Protein AF-A0A529Z4D8-F1 (afdb_monomer)

Solvent-accessible surface area (backbone atoms only — not comparable to full-atom values): 10597 Å² total; per-residue (Å²): 130,84,76,83,71,60,51,33,32,33,33,49,46,43,76,40,80,91,73,75,40,77,44,72,66,64,66,62,50,53,51,37,44,74,72,61,32,42,66,41,78,38,78,81,58,57,72,89,47,39,64,64,57,54,72,73,34,62,27,41,34,35,44,60,68,59,44,71,70,40,68,77,42,75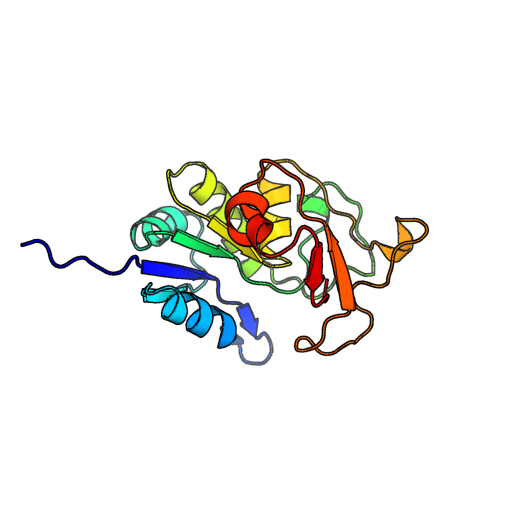,42,76,89,51,93,80,59,49,72,63,49,67,71,54,49,56,28,51,53,46,44,50,54,58,45,72,82,40,103,52,58,73,45,49,36,68,41,20,38,53,52,53,38,33,74,72,72,40,72,73,74,80,47,54,82,84,75,44,82,95,61,78,72,38,61,75,73,63,58,82,94,44,65,72,49,76,48,75,55,56,77,96,37,72,66,24,75,75,45,41,89,81,41,59,59,47,74,36,55,52,79,102

Structure (mmCIF, N/CA/C/O backbone):
data_AF-A0A529Z4D8-F1
#
_entry.id   AF-A0A529Z4D8-F1
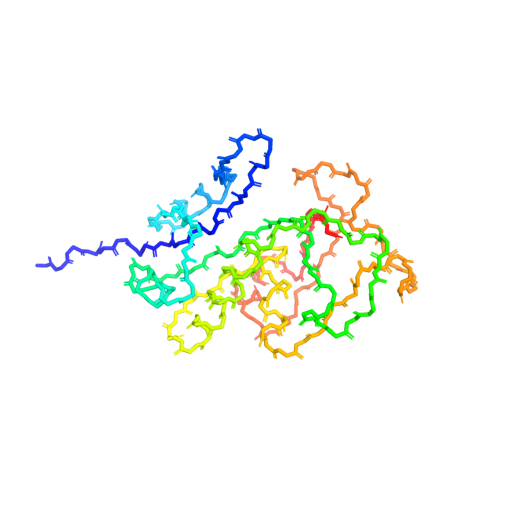#
loop_
_atom_site.group_PDB
_atom_site.id
_atom_site.type_symbol
_atom_site.label_atom_id
_atom_site.label_alt_id
_atom_site.label_comp_id
_atom_site.label_asym_id
_atom_site.label_entity_id
_atom_site.label_seq_id
_atom_site.pdbx_PDB_ins_code
_atom_site.Cartn_x
_atom_site.Cartn_y
_atom_site.Cartn_z
_atom_site.occupancy
_atom_site.B_iso_or_equiv
_atom_site.auth_seq_id
_atom_site.auth_comp_id
_atom_site.auth_asym_id
_atom_site.auth_atom_id
_atom_site.pdbx_PDB_model_num
ATOM 1 N N . MET A 1 1 ? -21.901 -9.672 29.470 1.00 41.66 1 MET A N 1
ATOM 2 C CA . MET A 1 1 ? -21.415 -8.498 28.716 1.00 41.66 1 MET A CA 1
ATOM 3 C C . MET A 1 1 ? -20.373 -8.992 27.731 1.00 41.66 1 MET A C 1
ATOM 5 O O . MET A 1 1 ? -19.408 -9.601 28.176 1.00 41.66 1 MET A O 1
ATOM 9 N N . ALA A 1 2 ? -20.589 -8.837 26.424 1.00 48.19 2 ALA A N 1
ATOM 10 C CA . ALA A 1 2 ? -19.565 -9.187 25.445 1.00 48.19 2 ALA A CA 1
ATOM 11 C C . ALA A 1 2 ? -18.371 -8.251 25.667 1.00 48.19 2 ALA A C 1
ATOM 13 O O . ALA A 1 2 ? -18.514 -7.031 25.584 1.00 48.19 2 ALA A O 1
ATOM 14 N N . LYS A 1 3 ? -17.219 -8.818 26.032 1.00 53.34 3 LYS A N 1
ATOM 15 C CA . LYS A 1 3 ? -15.945 -8.098 26.079 1.00 53.34 3 LYS A CA 1
ATOM 16 C C . LYS A 1 3 ? -15.799 -7.422 24.714 1.00 53.34 3 LYS A C 1
ATOM 18 O O . LYS A 1 3 ? -15.814 -8.135 23.715 1.00 53.34 3 LYS A O 1
ATOM 23 N N . HIS A 1 4 ? -15.752 -6.088 24.656 1.00 59.50 4 HIS A N 1
ATOM 24 C CA . HIS A 1 4 ? -15.461 -5.378 23.409 1.00 59.50 4 HIS A CA 1
ATOM 25 C C . HIS A 1 4 ? -14.108 -5.899 22.920 1.00 59.50 4 HIS A C 1
ATOM 27 O O . HIS A 1 4 ? -13.067 -5.572 23.496 1.00 59.50 4 HIS A O 1
ATOM 33 N N . MET A 1 5 ? -14.126 -6.817 21.954 1.00 81.44 5 MET A N 1
ATOM 34 C CA . MET A 1 5 ? -12.896 -7.338 21.385 1.00 81.44 5 MET A CA 1
ATOM 35 C C . MET A 1 5 ? -12.304 -6.225 20.540 1.00 81.44 5 MET A C 1
ATOM 37 O O . MET A 1 5 ? -12.985 -5.661 19.685 1.00 81.44 5 MET A O 1
ATOM 41 N N . ARG A 1 6 ? -11.043 -5.883 20.817 1.00 92.38 6 ARG A N 1
ATOM 42 C CA . ARG A 1 6 ? -10.282 -4.977 19.957 1.00 92.38 6 ARG A CA 1
ATOM 43 C C . ARG A 1 6 ? -10.299 -5.558 18.537 1.00 92.38 6 ARG A C 1
ATOM 45 O O . ARG A 1 6 ? -10.058 -6.761 18.416 1.00 92.38 6 ARG A O 1
ATOM 52 N N . PRO A 1 7 ? -10.574 -4.754 17.496 1.00 96.56 7 PRO A N 1
ATOM 53 C CA . PRO A 1 7 ? -10.537 -5.248 16.127 1.00 96.56 7 PRO A CA 1
ATOM 54 C C . PRO A 1 7 ? -9.134 -5.768 15.822 1.00 96.56 7 PRO A C 1
ATOM 56 O O . PRO A 1 7 ? -8.139 -5.142 16.200 1.00 96.56 7 PRO A O 1
ATOM 59 N N . VAL A 1 8 ? -9.065 -6.924 15.171 1.00 98.12 8 VAL A N 1
ATOM 60 C CA . VAL A 1 8 ? -7.801 -7.538 14.761 1.00 98.12 8 VAL A CA 1
ATOM 61 C C . VAL A 1 8 ? -7.449 -7.000 13.383 1.00 98.12 8 VAL A C 1
ATOM 63 O O . VAL A 1 8 ? -8.257 -7.111 12.469 1.00 98.12 8 VAL A O 1
ATOM 66 N N . ILE A 1 9 ? -6.273 -6.404 13.219 1.00 98.62 9 ILE A N 1
ATOM 67 C CA . ILE A 1 9 ? -5.844 -5.812 11.951 1.00 98.62 9 ILE A CA 1
ATOM 68 C C . ILE A 1 9 ? -4.664 -6.604 11.410 1.00 98.62 9 ILE A C 1
ATOM 70 O O . ILE A 1 9 ? -3.612 -6.678 12.048 1.00 98.62 9 ILE A O 1
ATOM 74 N N . GLY A 1 10 ? -4.852 -7.185 10.229 1.00 98.50 10 GLY A N 1
ATOM 75 C CA . GLY A 1 10 ? -3.796 -7.862 9.492 1.00 98.50 10 GLY A CA 1
ATOM 76 C C . GLY A 1 10 ? -2.850 -6.852 8.856 1.00 98.50 10 G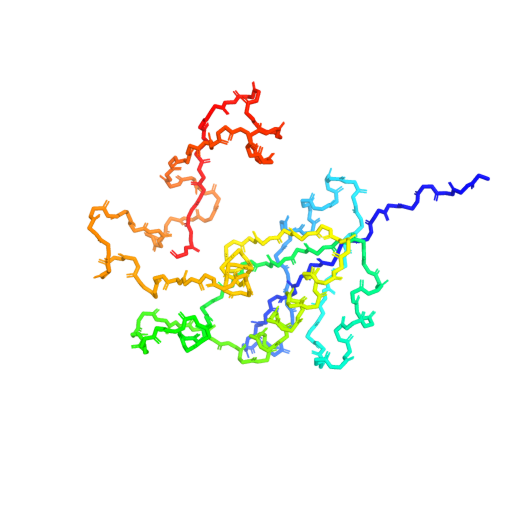LY A C 1
ATOM 77 O O . GLY A 1 10 ? -3.298 -5.938 8.170 1.00 98.50 10 GLY A O 1
A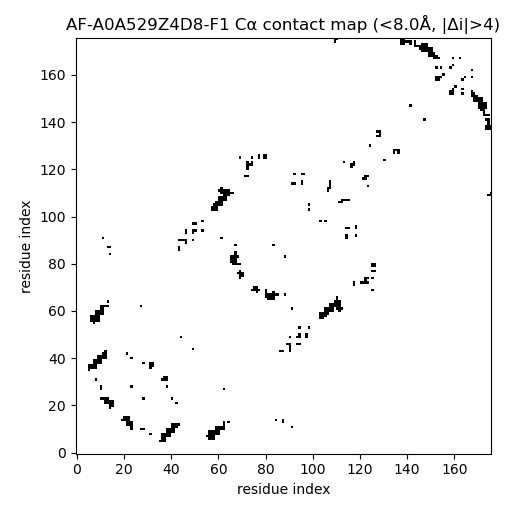TOM 78 N N . ILE A 1 11 ? -1.549 -7.012 9.068 1.00 98.75 11 ILE A N 1
ATOM 79 C CA . ILE A 1 11 ? -0.496 -6.199 8.458 1.00 98.75 11 ILE A CA 1
ATOM 80 C C . ILE A 1 11 ? 0.320 -7.114 7.554 1.00 98.75 11 ILE A C 1
ATOM 82 O O . ILE A 1 11 ? 0.972 -8.038 8.042 1.00 98.75 11 ILE A O 1
ATOM 86 N N . VAL A 1 12 ? 0.297 -6.867 6.246 1.00 98.25 12 VAL A N 1
ATOM 87 C CA . VAL A 1 12 ? 1.068 -7.682 5.300 1.00 98.25 12 VAL A CA 1
ATOM 88 C C . VAL A 1 12 ? 2.563 -7.483 5.523 1.00 98.25 12 VAL A C 1
ATOM 90 O O . VAL A 1 12 ? 3.064 -6.354 5.509 1.00 98.25 12 VAL A O 1
ATOM 93 N N . SER A 1 13 ? 3.272 -8.590 5.743 1.00 97.75 13 SER A N 1
ATOM 94 C CA . SER A 1 13 ? 4.722 -8.587 5.910 1.00 97.75 13 SER A CA 1
ATOM 95 C C . SER A 1 13 ? 5.457 -8.236 4.612 1.00 97.75 13 SER A C 1
ATOM 97 O O . SER A 1 13 ? 5.015 -8.522 3.501 1.00 97.75 13 SER A O 1
ATOM 99 N N . ASN A 1 14 ? 6.617 -7.606 4.757 1.00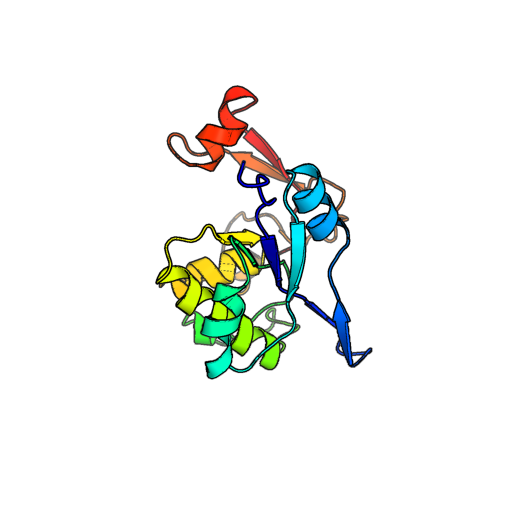 96.38 14 ASN A N 1
ATOM 100 C CA . ASN A 1 14 ? 7.628 -7.567 3.708 1.00 96.38 14 ASN A CA 1
ATOM 101 C C . ASN A 1 14 ? 8.497 -8.834 3.788 1.00 96.38 14 ASN A C 1
ATOM 103 O O . ASN A 1 14 ? 8.483 -9.537 4.801 1.00 96.38 14 ASN A O 1
ATOM 107 N N . PHE A 1 15 ? 9.290 -9.079 2.748 1.00 95.50 15 PHE A N 1
ATOM 108 C CA . PHE A 1 15 ? 10.217 -10.202 2.676 1.00 95.50 15 PHE A CA 1
ATOM 109 C C . PHE A 1 15 ? 11.649 -9.701 2.491 1.00 95.50 15 PHE A C 1
ATOM 111 O O . PHE A 1 15 ? 11.921 -8.868 1.626 1.00 95.50 15 PHE A O 1
ATOM 118 N N . ASP A 1 16 ? 12.549 -10.170 3.347 1.00 94.44 16 ASP A N 1
ATOM 119 C CA . ASP A 1 16 ? 13.982 -9.913 3.283 1.00 94.44 16 ASP A CA 1
ATOM 120 C C . ASP A 1 16 ? 14.644 -11.101 2.578 1.00 94.44 16 ASP A C 1
ATOM 122 O O . ASP A 1 16 ? 14.753 -12.186 3.147 1.00 94.44 16 ASP A O 1
ATOM 126 N N . VAL A 1 17 ? 15.059 -10.888 1.327 1.00 91.69 17 VAL A N 1
ATOM 127 C CA . VAL A 1 17 ? 15.653 -11.928 0.470 1.00 91.69 17 VAL A CA 1
ATOM 128 C C . VAL A 1 17 ? 16.996 -12.415 1.019 1.00 91.69 17 VAL A C 1
ATOM 130 O O . VAL A 1 17 ? 17.319 -13.590 0.887 1.00 91.69 17 VAL A O 1
ATOM 133 N N . GLU A 1 18 ? 17.777 -11.541 1.659 1.00 94.00 18 GLU A N 1
ATOM 134 C CA . GLU A 1 18 ? 19.084 -11.921 2.208 1.00 94.00 18 GLU A CA 1
ATOM 135 C C . GLU A 1 18 ? 18.939 -12.794 3.453 1.00 94.00 18 GLU A C 1
ATOM 137 O O . GLU A 1 18 ? 19.765 -13.672 3.704 1.00 94.00 18 GLU A O 1
ATOM 142 N N . LYS A 1 19 ? 17.892 -12.542 4.245 1.00 95.31 19 LYS A N 1
ATOM 143 C CA . LYS A 1 19 ? 17.613 -13.289 5.475 1.00 95.31 19 LYS A CA 1
ATOM 144 C C . LYS A 1 19 ? 16.654 -14.460 5.290 1.00 95.31 19 LYS A C 1
ATOM 146 O O . LYS A 1 19 ? 16.441 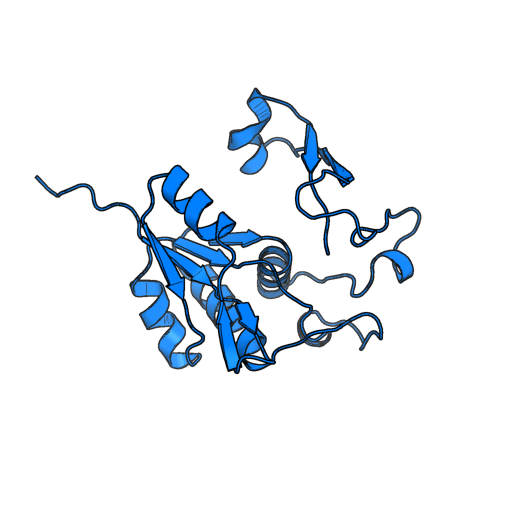-15.172 6.268 1.00 95.31 19 LYS A O 1
ATOM 151 N N . ASP A 1 20 ? 16.080 -14.628 4.099 1.00 94.94 20 ASP A N 1
ATOM 152 C CA . ASP A 1 20 ? 15.019 -15.601 3.820 1.00 94.94 20 ASP A CA 1
ATOM 153 C C . ASP A 1 20 ? 13.899 -15.525 4.875 1.00 94.94 20 ASP A C 1
ATOM 155 O O . ASP A 1 20 ? 13.592 -16.481 5.590 1.00 94.94 20 ASP A O 1
ATOM 159 N N . GLY A 1 21 ? 13.360 -14.317 5.080 1.00 96.25 21 GLY A N 1
ATOM 160 C CA . GLY A 1 21 ? 12.505 -14.064 6.234 1.00 96.25 21 GLY A CA 1
ATOM 161 C C . GLY A 1 21 ? 11.521 -12.916 6.084 1.00 96.25 21 GLY A C 1
ATOM 162 O O . GLY A 1 21 ? 11.792 -11.884 5.471 1.00 96.25 21 GLY A O 1
ATOM 163 N N . TYR A 1 22 ? 10.369 -13.082 6.730 1.00 97.31 22 TYR A N 1
ATOM 164 C CA . TYR A 1 22 ? 9.363 -12.036 6.846 1.00 97.31 22 TYR A CA 1
ATOM 165 C C . TYR A 1 22 ? 9.795 -10.952 7.829 1.00 97.31 22 TYR A C 1
ATOM 167 O O . TYR A 1 22 ? 10.295 -11.237 8.921 1.00 97.31 22 TYR A O 1
ATOM 175 N N . PHE A 1 23 ? 9.506 -9.700 7.491 1.00 97.06 23 PHE A N 1
ATOM 176 C CA . PHE A 1 23 ? 9.654 -8.584 8.414 1.00 97.06 23 PHE A CA 1
ATOM 177 C C . PHE A 1 23 ? 8.494 -7.597 8.305 1.00 97.06 23 PHE A C 1
ATOM 179 O O . PHE A 1 23 ? 7.797 -7.499 7.298 1.00 97.06 23 PHE A O 1
ATOM 186 N N . CYS A 1 24 ? 8.294 -6.820 9.363 1.00 97.50 24 CYS A N 1
ATOM 187 C CA . CYS A 1 24 ? 7.369 -5.698 9.377 1.00 97.50 24 CYS A CA 1
ATOM 188 C C . CYS A 1 24 ? 8.046 -4.527 10.075 1.00 97.50 24 CYS A C 1
ATOM 190 O O . CYS A 1 24 ? 8.637 -4.688 11.144 1.00 97.50 24 CYS A O 1
ATOM 192 N N . LEU A 1 25 ? 7.948 -3.334 9.489 1.00 96.06 25 LEU A N 1
ATOM 193 C CA . LEU A 1 25 ? 8.468 -2.136 10.135 1.00 96.06 25 LEU A CA 1
ATOM 194 C C . LEU A 1 25 ? 7.615 -1.804 11.364 1.00 96.06 25 LEU A C 1
ATOM 196 O O . LEU A 1 25 ? 6.383 -1.819 11.310 1.00 96.06 25 LEU A O 1
ATOM 200 N N . VAL A 1 26 ? 8.284 -1.474 12.470 1.00 96.69 26 VAL A N 1
ATOM 201 C CA . VAL A 1 26 ? 7.653 -1.250 13.783 1.00 96.69 26 VAL A CA 1
ATOM 202 C C . VAL A 1 26 ? 6.572 -0.167 13.729 1.00 96.69 26 VAL A C 1
ATOM 204 O O . VAL A 1 26 ? 5.569 -0.267 14.427 1.00 96.69 26 VAL A O 1
ATOM 207 N N . HIS A 1 27 ? 6.720 0.841 12.864 1.00 95.62 27 HIS A N 1
ATOM 208 C CA . HIS A 1 27 ? 5.750 1.930 12.765 1.00 95.62 27 HIS A CA 1
ATOM 209 C C . HIS A 1 27 ? 4.355 1.475 12.313 1.00 95.62 27 HIS A C 1
ATOM 211 O O . HIS A 1 27 ? 3.381 2.064 12.773 1.00 95.62 27 HIS A O 1
ATOM 217 N N . TYR A 1 28 ? 4.232 0.425 11.486 1.00 97.94 28 TYR A N 1
ATOM 218 C CA . TYR A 1 28 ? 2.919 -0.122 11.121 1.00 97.94 28 TYR A CA 1
ATOM 219 C C . TYR A 1 28 ? 2.224 -0.701 12.354 1.00 97.94 28 TYR A C 1
ATOM 221 O O . TYR A 1 28 ? 1.086 -0.348 12.652 1.00 97.94 28 TYR A O 1
ATOM 229 N N . VAL A 1 29 ? 2.946 -1.526 13.118 1.00 98.25 29 VAL A N 1
ATOM 230 C CA . VAL A 1 29 ? 2.447 -2.147 14.353 1.00 98.25 29 VAL A CA 1
ATOM 231 C C . VAL A 1 29 ? 2.055 -1.070 15.365 1.00 98.25 29 VAL A C 1
ATOM 233 O O . VAL A 1 29 ? 0.912 -1.028 15.816 1.00 98.25 29 VAL A O 1
ATOM 236 N N . SER A 1 30 ? 2.962 -0.133 15.652 1.00 98.00 30 SER A N 1
ATOM 237 C CA . SER A 1 30 ? 2.715 0.936 16.620 1.00 98.00 30 SER A CA 1
ATOM 238 C C . SER A 1 30 ? 1.569 1.867 16.215 1.00 98.00 30 SER A C 1
ATOM 240 O O . SER A 1 30 ? 0.875 2.379 17.090 1.00 98.00 30 SER A O 1
ATOM 242 N N . ALA A 1 31 ? 1.355 2.120 14.919 1.00 97.56 31 ALA A N 1
ATOM 243 C CA . ALA A 1 31 ? 0.229 2.930 14.453 1.00 97.56 31 ALA A CA 1
ATOM 244 C C . ALA A 1 31 ? -1.117 2.243 14.737 1.00 97.56 31 ALA A C 1
ATOM 246 O O . ALA A 1 31 ? -2.033 2.883 15.254 1.00 97.56 31 ALA A O 1
ATOM 247 N N . ILE A 1 32 ? -1.212 0.936 14.479 1.00 98.12 32 ILE A N 1
ATOM 248 C CA . ILE A 1 32 ? -2.410 0.136 14.769 1.00 98.12 32 ILE A CA 1
ATOM 249 C C . ILE A 1 32 ? -2.684 0.058 16.275 1.00 98.12 32 ILE A C 1
ATOM 251 O O . ILE A 1 32 ? -3.825 0.241 16.706 1.00 98.12 32 ILE A O 1
ATOM 255 N N . GLU A 1 33 ? -1.649 -0.139 17.094 1.00 97.75 33 GLU A N 1
ATOM 256 C CA . GLU A 1 33 ? -1.795 -0.149 18.554 1.00 97.75 33 GLU A CA 1
ATOM 257 C C . GLU A 1 33 ? -2.279 1.196 19.097 1.00 97.75 33 GLU A C 1
ATOM 259 O O . GLU A 1 33 ? -3.196 1.233 19.919 1.00 97.75 33 GLU A O 1
ATOM 264 N N . LYS A 1 34 ? -1.708 2.305 18.609 1.00 97.75 34 LYS A N 1
ATOM 265 C CA . LYS A 1 34 ? -2.133 3.667 18.973 1.00 97.75 34 LYS A CA 1
ATOM 266 C C . LYS A 1 34 ? -3.578 3.953 18.567 1.00 97.75 34 LYS A C 1
ATOM 268 O O . LYS A 1 34 ? -4.255 4.703 19.263 1.00 97.75 34 LYS A O 1
ATOM 273 N N . ALA A 1 35 ? -4.061 3.334 17.490 1.00 96.12 35 ALA A N 1
ATOM 274 C CA . ALA A 1 35 ? -5.462 3.390 17.077 1.00 96.12 35 ALA A CA 1
ATOM 275 C C . ALA A 1 35 ? -6.395 2.498 17.929 1.00 96.12 35 ALA A C 1
ATOM 277 O O . ALA A 1 35 ? -7.603 2.479 17.703 1.00 96.12 35 ALA A O 1
ATOM 278 N N . GLY A 1 36 ? -5.867 1.755 18.911 1.00 96.50 36 GLY A N 1
ATOM 279 C CA . GLY A 1 36 ? -6.640 0.902 19.821 1.00 96.50 36 GLY A CA 1
ATOM 280 C C . GLY A 1 36 ? -6.924 -0.512 19.296 1.00 96.50 36 GLY A C 1
ATOM 281 O O . GLY A 1 36 ? -7.592 -1.300 19.969 1.00 96.50 36 GLY A O 1
ATOM 282 N N . ALA A 1 37 ? -6.389 -0.879 18.132 1.00 97.44 37 ALA A N 1
ATOM 283 C CA . ALA A 1 37 ? -6.612 -2.168 17.480 1.00 97.44 37 ALA A CA 1
ATOM 284 C C . ALA A 1 37 ? -5.486 -3.177 17.775 1.00 97.44 37 ALA A C 1
ATOM 286 O O . ALA A 1 37 ? -4.417 -2.789 18.246 1.00 97.44 37 ALA A O 1
ATOM 287 N N . LEU A 1 38 ? -5.729 -4.476 17.574 1.00 97.88 38 LEU A N 1
ATOM 288 C CA . LEU A 1 38 ? -4.740 -5.540 17.786 1.00 97.88 38 LEU A CA 1
ATOM 289 C C . LEU A 1 38 ? -4.041 -5.881 16.456 1.00 97.88 38 LEU A C 1
ATOM 291 O O . LEU A 1 38 ? -4.710 -6.404 15.567 1.00 97.88 38 LEU A O 1
ATOM 295 N N . PRO A 1 39 ? -2.733 -5.615 16.292 1.00 98.25 39 PRO A N 1
ATOM 296 C CA . PRO A 1 39 ? -2.019 -5.959 15.064 1.00 98.25 39 PRO A CA 1
ATOM 297 C C . PRO A 1 39 ? -1.654 -7.449 15.006 1.00 98.25 39 PRO A C 1
ATOM 299 O O . PRO A 1 39 ? -1.200 -8.021 15.997 1.00 98.25 39 PRO A O 1
ATOM 302 N N . ILE A 1 40 ? -1.777 -8.054 13.824 1.00 98.06 40 ILE A N 1
ATOM 303 C CA . ILE A 1 40 ? -1.194 -9.362 13.487 1.00 98.06 40 ILE A CA 1
ATOM 304 C C . ILE A 1 40 ? -0.410 -9.214 12.185 1.00 98.06 40 ILE A C 1
ATOM 306 O O . ILE A 1 40 ? -0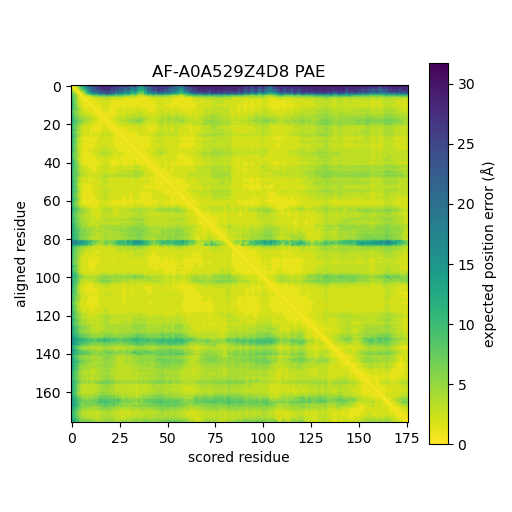.937 -8.708 11.199 1.00 98.06 40 ILE A O 1
ATOM 310 N N . ILE A 1 41 ? 0.846 -9.659 12.173 1.00 98.50 41 ILE A N 1
ATOM 311 C CA . ILE A 1 41 ? 1.668 -9.684 10.959 1.00 98.50 41 ILE A CA 1
ATOM 312 C C . ILE A 1 41 ? 1.303 -10.934 10.156 1.00 98.50 41 ILE A C 1
ATOM 314 O O . ILE A 1 41 ? 1.348 -12.043 10.687 1.00 98.50 41 ILE A O 1
ATOM 318 N N . LEU A 1 42 ? 0.938 -10.746 8.891 1.00 98.25 42 LEU A N 1
ATOM 319 C CA . LEU A 1 42 ? 0.496 -11.816 8.005 1.00 98.25 42 LEU A CA 1
ATOM 320 C C . LEU A 1 42 ? 1.669 -12.327 7.150 1.00 98.25 42 LEU A C 1
ATOM 322 O O . LEU A 1 42 ? 2.297 -11.514 6.457 1.00 98.25 42 LEU A O 1
ATOM 326 N N . PRO A 1 43 ? 1.977 -13.637 7.184 1.00 96.62 43 PRO A N 1
ATOM 327 C CA . PRO A 1 43 ? 2.901 -14.260 6.240 1.00 96.62 43 PRO A CA 1
ATOM 328 C C . PRO A 1 43 ? 2.222 -14.457 4.880 1.00 96.62 43 PRO A C 1
ATOM 330 O O . PRO A 1 43 ? 1.001 -14.327 4.763 1.00 96.62 43 PRO A O 1
ATOM 333 N N . TYR A 1 44 ? 3.005 -14.820 3.866 1.00 96.62 44 TYR A N 1
ATOM 334 C CA . TYR A 1 44 ? 2.454 -15.181 2.562 1.00 96.62 44 TYR A CA 1
ATOM 335 C C . TYR A 1 44 ? 1.848 -16.580 2.646 1.00 96.62 44 TYR A C 1
ATOM 337 O O . TYR A 1 44 ? 2.473 -17.516 3.151 1.00 96.62 44 TYR A O 1
ATOM 345 N N . VAL A 1 45 ? 0.611 -16.707 2.180 1.00 96.75 45 VAL A N 1
ATOM 346 C CA . VAL A 1 45 ? -0.098 -17.985 2.062 1.00 96.75 45 VAL A CA 1
ATOM 347 C C . VAL A 1 45 ? -0.474 -18.217 0.606 1.00 96.75 45 VAL A C 1
ATOM 349 O O . VAL A 1 45 ? -0.407 -17.302 -0.215 1.00 96.75 45 VAL A O 1
ATOM 352 N N . LYS A 1 46 ? -0.866 -19.447 0.277 1.00 95.94 46 LYS A N 1
ATOM 353 C CA . LYS A 1 46 ? -1.355 -19.768 -1.065 1.00 95.94 46 LYS A CA 1
ATOM 354 C C . LYS A 1 46 ? -2.673 -19.047 -1.333 1.00 95.94 46 LYS A C 1
ATOM 356 O O . LYS A 1 46 ? -3.425 -18.774 -0.401 1.00 95.94 46 LYS A O 1
ATOM 361 N N . GLU A 1 47 ? -2.974 -18.803 -2.605 1.00 95.62 47 GLU A N 1
ATOM 362 C CA . GLU A 1 47 ? -4.218 -18.145 -3.026 1.00 95.62 47 GLU A CA 1
ATOM 363 C C . GLU A 1 47 ? -5.470 -18.831 -2.449 1.00 95.62 47 GLU A C 1
ATOM 365 O O . GLU A 1 47 ? -6.349 -18.150 -1.926 1.00 95.62 47 GLU A O 1
ATOM 370 N N . ASP A 1 48 ? -5.498 -20.167 -2.405 1.00 96.56 48 ASP A N 1
ATOM 371 C CA . ASP A 1 48 ? -6.608 -20.941 -1.821 1.00 96.56 48 ASP A CA 1
ATOM 372 C C . ASP A 1 48 ? -6.827 -20.671 -0.316 1.00 96.56 48 ASP A C 1
ATOM 374 O O . ASP A 1 48 ? -7.947 -20.784 0.187 1.00 96.56 48 ASP A O 1
ATOM 378 N N . ASP A 1 49 ? -5.776 -20.277 0.412 1.00 97.75 49 ASP A N 1
ATOM 379 C CA . ASP A 1 49 ? -5.813 -20.014 1.855 1.00 97.75 49 ASP A CA 1
ATOM 380 C C . ASP A 1 49 ? -6.126 -18.543 2.185 1.00 97.75 49 ASP A C 1
ATOM 382 O O . ASP A 1 49 ? -6.430 -18.212 3.335 1.00 97.75 49 ASP A O 1
ATOM 386 N N . VAL A 1 50 ? -6.085 -17.642 1.194 1.00 97.88 50 VAL A N 1
ATOM 387 C CA . VAL A 1 50 ? -6.313 -16.196 1.375 1.00 97.88 50 VAL A CA 1
ATOM 388 C C . VAL A 1 50 ? -7.665 -15.921 2.022 1.00 97.88 50 VAL A C 1
ATOM 390 O O . VAL A 1 50 ? -7.767 -15.094 2.931 1.00 97.88 50 VAL A O 1
ATOM 393 N N . SER A 1 51 ? -8.705 -16.635 1.587 1.00 96.69 51 SER A N 1
ATOM 394 C CA . SER A 1 51 ? -10.047 -16.446 2.129 1.00 96.69 51 SER A CA 1
ATOM 395 C C . SER A 1 51 ? -10.096 -16.782 3.623 1.00 96.69 51 SER A C 1
ATOM 397 O O . SER A 1 51 ? -10.620 -16.002 4.418 1.00 96.69 51 SER A O 1
ATOM 399 N N . ALA A 1 52 ? -9.497 -17.908 4.017 1.00 97.19 52 ALA A N 1
ATOM 400 C CA . ALA A 1 52 ? -9.431 -18.319 5.414 1.00 97.19 52 ALA A CA 1
ATOM 401 C C . ALA A 1 52 ? -8.574 -17.355 6.250 1.00 97.19 52 ALA A C 1
ATOM 403 O O . ALA A 1 52 ? -8.915 -17.064 7.393 1.00 97.19 52 ALA A O 1
ATOM 404 N N . LEU A 1 53 ? -7.490 -16.817 5.680 1.00 97.62 53 LEU A N 1
ATOM 405 C CA . LEU A 1 53 ? -6.649 -15.822 6.344 1.00 97.62 53 LEU A CA 1
ATOM 406 C C . LEU A 1 53 ? -7.419 -14.525 6.634 1.00 97.62 53 LEU A C 1
ATOM 408 O O . LEU A 1 53 ? -7.332 -13.987 7.738 1.00 97.62 53 LEU A O 1
ATOM 412 N N . LEU A 1 54 ? -8.186 -14.030 5.661 1.00 97.50 54 LEU A N 1
ATOM 413 C CA . LEU A 1 54 ? -8.982 -12.812 5.811 1.00 97.50 54 LEU A CA 1
ATOM 414 C C . LEU A 1 54 ? -10.141 -12.980 6.809 1.00 97.50 54 LEU A C 1
ATOM 416 O O . LEU A 1 54 ? -10.551 -11.996 7.418 1.00 97.50 54 LEU A O 1
ATOM 420 N N . ASP A 1 55 ? -10.632 -14.202 7.040 1.00 96.94 55 ASP A N 1
ATOM 421 C CA . ASP A 1 55 ? -11.653 -14.485 8.064 1.00 96.94 55 ASP A CA 1
ATOM 422 C C . ASP A 1 55 ? -11.124 -14.303 9.501 1.00 96.94 55 ASP A C 1
ATOM 424 O O . ASP A 1 55 ? -11.904 -14.160 10.445 1.00 96.94 55 ASP A O 1
ATOM 428 N N . LEU A 1 56 ? -9.798 -14.275 9.685 1.00 96.38 56 LEU A N 1
ATOM 429 C CA . LEU A 1 56 ? -9.154 -14.081 10.989 1.00 96.38 56 LEU A CA 1
ATOM 430 C C . LEU A 1 56 ? -9.017 -12.605 11.386 1.00 96.38 56 LEU A C 1
ATOM 432 O O . LEU A 1 56 ? -8.708 -12.311 12.545 1.00 96.38 56 LEU A O 1
ATOM 436 N N . VAL A 1 57 ? -9.204 -11.673 10.447 1.00 97.69 57 VAL A N 1
ATOM 437 C CA . VAL A 1 57 ? -8.944 -10.245 10.659 1.00 97.69 57 VAL A CA 1
ATOM 438 C C . VAL A 1 57 ? -10.190 -9.403 10.405 1.00 97.69 57 VAL A C 1
ATOM 440 O O . VAL A 1 57 ? -11.025 -9.688 9.559 1.00 97.69 57 VAL A O 1
ATOM 443 N N . SER A 1 58 ? -10.318 -8.319 11.161 1.00 97.69 58 SER A N 1
ATOM 444 C CA . SER A 1 58 ? -11.396 -7.333 11.034 1.00 97.69 58 SER A CA 1
ATOM 445 C C . SER A 1 58 ? -11.078 -6.223 10.027 1.00 97.69 58 SER A C 1
ATOM 447 O O . SER A 1 58 ? -11.943 -5.406 9.729 1.00 97.69 58 SER A O 1
ATOM 449 N N . GLY A 1 59 ? -9.837 -6.151 9.545 1.00 97.88 59 GLY A N 1
ATOM 450 C CA . GLY A 1 59 ? -9.359 -5.153 8.595 1.00 97.88 59 GLY A CA 1
ATOM 451 C C . GLY A 1 59 ? -7.932 -5.457 8.153 1.00 97.88 59 GLY A C 1
ATOM 452 O O . GLY A 1 59 ? -7.234 -6.250 8.791 1.00 97.88 59 GLY A O 1
ATOM 453 N N . LEU A 1 60 ? -7.506 -4.828 7.061 1.00 98.38 60 LEU A N 1
ATOM 454 C CA . LEU A 1 60 ? -6.237 -5.132 6.404 1.00 98.38 60 LE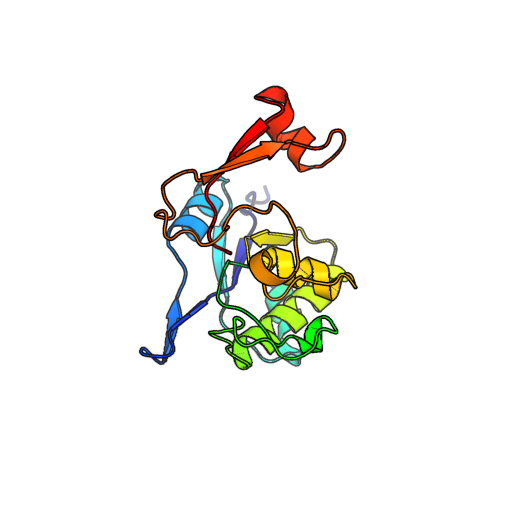U A CA 1
ATOM 455 C C . LEU A 1 60 ? -5.407 -3.871 6.142 1.00 98.38 60 LEU A C 1
ATOM 457 O O . LEU A 1 60 ? -5.930 -2.848 5.701 1.00 98.38 60 LEU A O 1
ATOM 461 N N . VAL A 1 61 ? -4.097 -3.973 6.362 1.00 98.69 61 VAL A N 1
ATOM 462 C CA . VAL A 1 61 ? -3.095 -2.994 5.938 1.00 98.69 61 VAL A CA 1
ATOM 463 C C . VAL A 1 61 ? -2.142 -3.648 4.943 1.00 98.69 61 VAL A C 1
ATOM 465 O O . VAL A 1 61 ? -1.378 -4.547 5.303 1.00 98.69 61 VAL A O 1
ATOM 468 N N . LEU A 1 62 ? -2.160 -3.153 3.705 1.00 98.50 62 LEU A N 1
ATOM 469 C CA . LEU A 1 62 ? -1.152 -3.458 2.692 1.00 98.50 62 LEU A CA 1
ATOM 470 C C . LEU A 1 62 ? 0.006 -2.469 2.857 1.00 98.50 62 LEU A C 1
ATOM 472 O O . LEU A 1 62 ? -0.182 -1.252 2.762 1.00 98.50 62 LEU A O 1
ATOM 476 N N . THR A 1 63 ? 1.194 -2.988 3.156 1.00 98.06 63 THR A N 1
ATOM 477 C CA . THR A 1 63 ? 2.365 -2.170 3.489 1.00 98.06 63 THR A CA 1
ATOM 478 C C . THR A 1 63 ? 3.097 -1.675 2.239 1.00 98.06 63 THR A C 1
ATOM 480 O O . THR A 1 63 ? 2.882 -2.153 1.126 1.00 98.06 63 THR A O 1
ATOM 483 N N . GLY A 1 64 ? 3.991 -0.701 2.423 1.00 96.19 64 GLY A N 1
ATOM 484 C CA . GLY A 1 64 ? 4.953 -0.306 1.393 1.00 96.19 64 GLY A CA 1
ATOM 485 C C . GLY A 1 64 ? 5.919 -1.444 1.033 1.00 96.19 64 GLY A C 1
ATOM 486 O O . GLY A 1 64 ? 6.019 -2.448 1.745 1.00 96.19 64 GLY A O 1
ATOM 487 N N . GLY A 1 65 ? 6.645 -1.290 -0.072 1.00 93.75 65 GLY A N 1
ATOM 488 C CA . GLY A 1 65 ? 7.571 -2.302 -0.578 1.00 93.75 65 GLY A CA 1
ATOM 489 C C . GLY A 1 65 ? 8.245 -1.876 -1.879 1.00 93.75 65 GLY A C 1
ATOM 490 O O . GLY A 1 65 ? 8.132 -0.717 -2.267 1.00 93.75 65 GLY A O 1
ATOM 491 N N . GLY A 1 66 ? 8.950 -2.815 -2.518 1.00 92.94 66 GLY A N 1
ATOM 492 C CA . GLY A 1 66 ? 9.513 -2.634 -3.862 1.00 92.94 66 GLY A CA 1
ATOM 493 C C . GLY A 1 66 ? 8.441 -2.586 -4.951 1.00 92.94 66 GLY A C 1
ATOM 494 O O . GLY A 1 66 ? 7.248 -2.564 -4.647 1.00 92.94 66 GLY A O 1
ATOM 495 N N . ASP A 1 67 ? 8.856 -2.605 -6.212 1.00 95.00 67 ASP A N 1
ATOM 496 C CA . ASP A 1 67 ? 7.932 -2.566 -7.347 1.00 95.00 67 ASP A CA 1
ATOM 497 C C . ASP A 1 67 ? 7.362 -3.968 -7.651 1.00 95.00 67 ASP A C 1
ATOM 499 O O . ASP A 1 67 ? 7.780 -4.970 -7.065 1.00 95.00 67 ASP A O 1
ATOM 503 N N . PHE A 1 68 ? 6.376 -4.047 -8.545 1.00 95.69 68 PHE A N 1
ATOM 504 C CA . PHE A 1 68 ? 5.779 -5.298 -9.036 1.00 95.69 68 PHE A CA 1
ATOM 505 C C . PHE A 1 68 ? 5.687 -5.284 -10.573 1.00 95.69 68 PHE A C 1
ATOM 507 O O . PHE A 1 68 ? 5.783 -4.203 -11.169 1.00 95.69 68 PHE A O 1
ATOM 514 N N . PRO A 1 69 ? 5.530 -6.450 -11.234 1.00 95.38 69 PRO A N 1
ATOM 515 C CA . PRO A 1 69 ? 5.607 -6.554 -12.690 1.00 95.38 69 PRO A CA 1
ATOM 516 C C . PRO A 1 69 ? 4.676 -5.586 -13.435 1.00 95.38 69 PRO A C 1
ATOM 518 O O . PRO A 1 69 ? 3.491 -5.470 -13.123 1.00 95.38 69 PRO A O 1
ATOM 521 N N . THR A 1 70 ? 5.212 -4.919 -14.464 1.00 95.62 70 THR A N 1
ATOM 522 C CA . THR A 1 70 ? 4.497 -3.908 -15.269 1.00 95.62 70 THR A CA 1
ATOM 523 C C . THR A 1 70 ? 3.286 -4.472 -16.006 1.00 95.62 70 THR A C 1
ATOM 525 O O . THR A 1 70 ? 2.294 -3.777 -16.227 1.00 95.62 70 THR A O 1
ATOM 528 N N . GLU A 1 71 ? 3.346 -5.757 -16.350 1.00 94.88 71 GLU A N 1
ATOM 529 C CA . GLU A 1 71 ? 2.270 -6.506 -16.996 1.00 94.88 71 GLU A CA 1
ATOM 530 C C . GLU A 1 71 ? 0.985 -6.549 -16.162 1.00 94.88 71 GLU A C 1
ATOM 532 O O . GLU A 1 71 ? -0.104 -6.535 -16.735 1.00 94.88 71 GLU A O 1
ATOM 537 N N . LEU A 1 72 ? 1.091 -6.494 -14.828 1.00 94.62 72 LEU A N 1
ATOM 538 C CA . LEU A 1 72 ? -0.069 -6.488 -13.932 1.00 94.62 72 LEU A CA 1
ATOM 539 C C . LEU A 1 72 ? -0.925 -5.228 -14.093 1.00 94.62 72 LEU A C 1
ATOM 541 O O . LEU A 1 72 ? -2.108 -5.254 -13.772 1.00 94.62 72 LEU A O 1
ATOM 545 N N . TYR A 1 73 ? -0.347 -4.143 -14.611 1.00 95.50 73 TYR A N 1
ATOM 546 C CA . TYR A 1 73 ? -1.033 -2.875 -14.864 1.00 95.50 73 TYR A CA 1
ATOM 547 C C . TYR A 1 73 ? -0.926 -2.410 -16.322 1.00 95.50 73 TYR A C 1
ATOM 549 O O . TYR A 1 73 ? -1.136 -1.234 -16.622 1.00 95.50 73 TYR A O 1
ATOM 557 N N . GLY A 1 74 ? -0.634 -3.342 -17.238 1.00 93.94 74 GLY A N 1
ATOM 558 C CA . GLY A 1 74 ? -0.705 -3.123 -18.683 1.00 93.94 74 GLY A CA 1
ATOM 559 C C . GLY A 1 74 ? 0.395 -2.236 -19.272 1.00 93.94 74 GLY A C 1
ATOM 560 O O . GLY A 1 74 ? 0.209 -1.701 -20.365 1.00 93.94 74 GLY A O 1
ATOM 561 N N . ALA A 1 75 ? 1.524 -2.071 -18.579 1.00 94.38 75 ALA A N 1
ATOM 562 C CA . ALA A 1 75 ? 2.649 -1.263 -19.045 1.00 94.38 75 ALA A CA 1
ATOM 563 C C . ALA A 1 75 ? 3.798 -2.125 -19.612 1.00 94.38 75 ALA A C 1
ATOM 565 O O . ALA A 1 75 ? 4.005 -3.266 -19.175 1.00 94.38 75 ALA A O 1
ATOM 566 N N . PRO A 1 76 ? 4.578 -1.597 -20.577 1.00 94.00 76 PRO A N 1
ATOM 567 C CA . PRO A 1 76 ? 5.771 -2.275 -21.069 1.00 94.00 76 PRO A CA 1
ATOM 568 C C . PRO A 1 76 ? 6.844 -2.385 -19.968 1.00 94.00 76 PRO A C 1
ATOM 570 O O . PRO A 1 76 ? 6.879 -1.542 -19.068 1.00 94.00 76 PRO A O 1
ATOM 573 N N . PRO A 1 77 ? 7.748 -3.383 -20.041 1.00 93.69 77 PRO A N 1
ATOM 574 C CA . PRO A 1 77 ? 8.872 -3.488 -19.116 1.00 93.69 77 PRO A CA 1
ATOM 575 C C . PRO A 1 77 ? 9.688 -2.192 -19.068 1.00 93.69 77 PRO A C 1
ATOM 577 O O . PRO A 1 77 ? 10.040 -1.642 -20.114 1.00 93.69 77 PRO A O 1
ATOM 580 N N . HIS A 1 78 ? 10.020 -1.732 -17.862 1.00 94.19 78 HIS A N 1
ATOM 581 C CA . HIS A 1 78 ? 10.737 -0.477 -17.648 1.00 94.19 78 HIS A CA 1
ATOM 582 C C . HIS A 1 78 ? 11.997 -0.697 -16.792 1.00 94.19 78 HIS A C 1
ATOM 584 O O . HIS A 1 78 ? 11.911 -1.352 -15.754 1.00 94.19 78 HIS A O 1
ATOM 590 N N . PRO A 1 79 ? 13.169 -0.145 -17.165 1.00 93.00 79 PRO A N 1
ATOM 591 C CA . PRO A 1 79 ? 14.434 -0.401 -16.462 1.00 93.00 79 PRO A CA 1
ATOM 592 C C . PRO A 1 79 ? 14.485 0.139 -15.023 1.00 93.00 79 PRO A C 1
ATOM 594 O O . PRO A 1 79 ? 15.309 -0.313 -14.228 1.00 93.00 79 PRO A O 1
ATOM 597 N N . ALA A 1 80 ? 13.625 1.102 -14.682 1.00 91.00 80 ALA A N 1
ATOM 598 C CA . ALA A 1 80 ? 13.528 1.645 -13.324 1.00 91.00 80 ALA A CA 1
ATOM 599 C C . ALA A 1 80 ? 12.752 0.739 -12.348 1.00 91.00 80 ALA A C 1
ATOM 601 O O . ALA A 1 80 ? 12.875 0.928 -11.140 1.00 91.00 80 ALA A O 1
ATOM 602 N N . VAL A 1 81 ? 11.990 -0.242 -12.852 1.00 90.75 81 VAL A N 1
ATOM 603 C CA . VAL A 1 81 ? 11.209 -1.177 -12.028 1.00 90.75 81 VAL A CA 1
ATOM 604 C C . VAL A 1 81 ? 12.150 -2.206 -11.415 1.00 90.75 81 VAL A C 1
ATOM 606 O O . VAL A 1 81 ? 12.835 -2.945 -12.125 1.00 90.75 81 VAL A O 1
ATOM 609 N N . GLN A 1 82 ? 12.214 -2.247 -10.087 1.00 84.56 82 GLN A N 1
ATOM 610 C CA . GLN A 1 82 ? 13.179 -3.058 -9.348 1.00 84.56 82 GLN A CA 1
ATOM 611 C C . GLN A 1 82 ? 12.549 -3.750 -8.133 1.00 84.56 82 GLN A C 1
ATOM 613 O O . GLN A 1 82 ? 11.495 -3.369 -7.633 1.00 84.56 82 GLN A O 1
ATOM 618 N N . ARG A 1 83 ? 13.272 -4.740 -7.585 1.00 78.50 83 ARG A N 1
ATOM 619 C CA . ARG A 1 83 ? 12.959 -5.389 -6.294 1.00 78.50 83 ARG A CA 1
ATOM 620 C C . ARG A 1 83 ? 11.593 -6.095 -6.254 1.00 78.50 83 ARG A C 1
ATOM 622 O O . ARG A 1 83 ? 10.895 -6.025 -5.245 1.00 78.50 83 ARG A O 1
ATOM 629 N N . MET A 1 84 ? 11.250 -6.786 -7.338 1.00 87.56 84 MET A N 1
ATOM 630 C CA . MET A 1 84 ? 10.069 -7.649 -7.410 1.00 87.56 84 MET A CA 1
ATOM 631 C C . MET A 1 84 ? 10.299 -8.934 -6.610 1.00 87.56 84 MET A C 1
ATOM 633 O O . MET A 1 84 ? 11.401 -9.488 -6.627 1.00 87.56 84 MET A O 1
ATOM 637 N N . ILE A 1 85 ? 9.261 -9.395 -5.918 1.00 94.12 85 ILE A N 1
ATOM 638 C CA . ILE A 1 85 ? 9.266 -10.643 -5.148 1.00 94.12 85 ILE A CA 1
ATOM 639 C C . ILE A 1 85 ? 7.994 -11.387 -5.561 1.00 94.12 85 ILE A C 1
ATOM 641 O O . ILE A 1 85 ? 6.935 -11.074 -5.014 1.00 94.12 85 ILE A O 1
ATOM 645 N N . PRO A 1 86 ? 8.075 -12.328 -6.521 1.00 93.06 86 PRO A N 1
ATOM 646 C CA . PRO A 1 86 ? 6.897 -12.963 -7.110 1.00 93.06 86 PRO A CA 1
ATOM 647 C C . PRO A 1 86 ? 5.936 -13.547 -6.073 1.00 93.06 86 PRO A C 1
ATOM 649 O O . PRO A 1 86 ? 4.733 -13.332 -6.152 1.00 93.06 86 PRO A O 1
ATOM 652 N N . GLU A 1 87 ? 6.459 -14.189 -5.028 1.00 93.94 87 GLU A N 1
ATOM 653 C CA . GLU A 1 87 ? 5.648 -14.783 -3.964 1.00 93.94 87 GLU A CA 1
ATOM 654 C C . GLU A 1 87 ? 4.850 -13.732 -3.180 1.00 93.94 87 GLU A C 1
ATOM 656 O O . GLU A 1 87 ? 3.732 -13.992 -2.733 1.00 93.94 87 GLU A O 1
ATOM 661 N N . ARG A 1 88 ? 5.417 -12.531 -3.015 1.00 95.69 88 ARG A N 1
ATOM 662 C CA . ARG A 1 88 ? 4.719 -11.396 -2.409 1.00 95.69 88 ARG A CA 1
ATOM 663 C C . ARG A 1 88 ? 3.687 -10.826 -3.370 1.00 95.69 88 ARG A C 1
ATOM 665 O O . ARG A 1 88 ? 2.591 -10.497 -2.925 1.00 95.69 88 ARG A O 1
ATOM 672 N N . ASP A 1 89 ? 4.056 -10.664 -4.638 1.00 95.75 89 ASP A N 1
ATOM 673 C CA . ASP A 1 89 ? 3.181 -10.130 -5.679 1.00 95.75 89 ASP A CA 1
ATOM 674 C C . ASP A 1 89 ? 1.911 -10.994 -5.767 1.00 95.75 89 ASP A C 1
ATOM 676 O O . ASP A 1 89 ? 0.807 -10.494 -5.549 1.00 95.75 89 ASP A O 1
ATOM 680 N N . ASP A 1 90 ? 2.066 -12.306 -5.946 1.00 95.88 90 ASP A N 1
ATOM 681 C CA . ASP A 1 90 ? 0.960 -13.265 -6.023 1.00 95.88 90 ASP A CA 1
ATOM 682 C C . ASP A 1 90 ? 0.059 -13.195 -4.784 1.00 95.88 90 ASP A C 1
ATOM 684 O O . ASP A 1 90 ? -1.167 -13.075 -4.895 1.00 95.88 90 ASP A O 1
ATOM 688 N N . PHE A 1 91 ? 0.666 -13.202 -3.593 1.00 97.69 91 PHE A N 1
ATOM 689 C CA . PHE A 1 91 ? -0.067 -13.125 -2.335 1.00 97.69 91 PHE A CA 1
ATOM 690 C C . PHE A 1 91 ? -0.825 -11.802 -2.175 1.00 97.69 91 PHE A C 1
ATOM 692 O O . PHE A 1 91 ? -2.019 -11.819 -1.882 1.00 97.69 91 PHE A O 1
ATOM 699 N N . GLU A 1 92 ? -0.172 -10.651 -2.357 1.00 97.75 92 GLU A N 1
ATOM 700 C CA . GLU A 1 92 ? -0.794 -9.338 -2.152 1.00 97.75 92 GLU A CA 1
ATOM 701 C C . GLU A 1 92 ? -1.916 -9.074 -3.158 1.00 97.75 92 GLU A C 1
ATOM 703 O O . GLU A 1 92 ? -2.949 -8.517 -2.781 1.00 97.75 92 GLU A O 1
ATOM 708 N N . PHE A 1 93 ? -1.756 -9.500 -4.414 1.00 97.69 93 PHE A N 1
ATOM 709 C CA . PHE A 1 93 ? -2.799 -9.360 -5.426 1.00 97.69 93 PHE A CA 1
ATOM 710 C C . PHE A 1 93 ? -3.992 -10.283 -5.156 1.00 97.69 93 PHE A C 1
ATOM 712 O O . PHE A 1 93 ? -5.135 -9.829 -5.251 1.00 97.69 93 PHE A O 1
ATOM 719 N N . ALA A 1 94 ? -3.764 -11.543 -4.770 1.00 97.75 94 ALA A N 1
ATOM 720 C CA . ALA A 1 94 ? -4.841 -12.445 -4.358 1.00 97.75 94 ALA A CA 1
ATOM 721 C C . ALA A 1 94 ? -5.579 -11.916 -3.115 1.00 97.75 94 ALA A C 1
ATOM 723 O O . ALA A 1 94 ? -6.812 -11.882 -3.078 1.00 97.75 94 ALA A O 1
ATOM 724 N N . LEU A 1 95 ? -4.826 -11.427 -2.126 1.00 97.81 95 LEU A N 1
ATOM 725 C CA . LEU A 1 95 ? -5.348 -10.839 -0.896 1.00 97.81 95 LEU A CA 1
ATOM 726 C C . LEU A 1 95 ? -6.186 -9.589 -1.172 1.00 97.81 95 LEU A C 1
ATOM 728 O O . LEU A 1 95 ? -7.294 -9.471 -0.654 1.00 97.81 95 LEU A O 1
ATOM 732 N N . ALA A 1 96 ? -5.686 -8.677 -2.009 1.00 97.75 96 ALA A N 1
ATOM 733 C CA . ALA A 1 96 ? -6.404 -7.472 -2.399 1.00 97.75 96 ALA A CA 1
ATOM 734 C C . ALA A 1 96 ? -7.699 -7.815 -3.146 1.00 97.75 96 ALA A C 1
ATOM 736 O O . ALA A 1 96 ? -8.754 -7.326 -2.747 1.00 97.75 96 ALA A O 1
ATOM 737 N N . ARG A 1 97 ? -7.652 -8.702 -4.153 1.00 97.00 97 ARG A N 1
ATOM 738 C CA . ARG A 1 97 ? -8.848 -9.174 -4.878 1.00 97.00 97 ARG A CA 1
ATOM 739 C C . ARG A 1 97 ? -9.895 -9.751 -3.927 1.00 97.00 97 ARG A C 1
ATOM 741 O O . ARG A 1 97 ? -11.038 -9.315 -3.945 1.00 97.00 97 ARG A O 1
ATOM 748 N N . SER A 1 98 ? -9.493 -10.663 -3.041 1.00 97.44 98 SER A N 1
ATOM 749 C CA . SER A 1 98 ? -10.416 -11.279 -2.082 1.00 97.44 98 SER A CA 1
ATOM 750 C C . SER A 1 98 ? -10.979 -10.276 -1.066 1.00 97.44 98 SER A C 1
ATOM 752 O O . SER A 1 98 ? -12.121 -10.416 -0.628 1.00 97.44 98 SER A O 1
ATOM 754 N N . ALA A 1 99 ? -10.215 -9.242 -0.699 1.00 96.38 99 ALA A N 1
ATOM 755 C CA . ALA A 1 99 ? -10.675 -8.197 0.209 1.00 96.38 99 ALA A CA 1
ATOM 756 C C . ALA A 1 99 ? -11.723 -7.259 -0.421 1.00 96.38 99 ALA A C 1
ATOM 758 O O . ALA A 1 99 ? -12.591 -6.777 0.305 1.00 96.38 99 ALA A O 1
ATOM 759 N N . PHE A 1 100 ? -11.690 -7.028 -1.741 1.00 92.00 100 PHE A N 1
ATOM 760 C CA . PHE A 1 100 ? -12.708 -6.228 -2.445 1.00 92.00 100 PHE A CA 1
ATOM 761 C C . PHE A 1 100 ? -14.111 -6.841 -2.363 1.00 92.00 100 PHE A C 1
ATOM 763 O O . PHE A 1 100 ? -15.096 -6.109 -2.271 1.00 92.00 100 PHE A O 1
ATOM 770 N N . ASP A 1 101 ? -14.202 -8.170 -2.332 1.00 91.31 101 ASP A N 1
ATOM 771 C CA . ASP A 1 101 ? -15.476 -8.894 -2.255 1.00 91.31 101 ASP A CA 1
ATOM 772 C C . ASP A 1 101 ? -16.043 -8.973 -0.825 1.00 91.31 101 ASP A C 1
ATOM 774 O O . ASP A 1 101 ? -17.078 -9.601 -0.580 1.00 91.31 101 ASP A O 1
ATOM 778 N N . ARG A 1 102 ? -15.376 -8.342 0.150 1.00 94.88 102 ARG A N 1
ATOM 779 C CA . ARG A 1 102 ? -15.713 -8.427 1.573 1.00 94.88 102 ARG A CA 1
ATOM 780 C C . ARG A 1 102 ? -16.131 -7.068 2.130 1.00 94.88 102 ARG A C 1
ATOM 782 O O . ARG A 1 102 ? -15.534 -6.046 1.803 1.00 94.88 102 ARG A O 1
ATOM 789 N N . PRO A 1 103 ? -17.088 -7.030 3.074 1.00 94.25 103 PRO A N 1
ATOM 790 C CA . PRO A 1 103 ? -17.410 -5.821 3.824 1.00 94.25 103 PRO A CA 1
ATOM 791 C C . PRO A 1 103 ? -16.346 -5.552 4.905 1.00 94.25 103 PRO A C 1
ATOM 793 O O . PRO A 1 103 ? -16.647 -5.560 6.098 1.00 94.25 103 PRO A O 1
ATOM 796 N N . MET A 1 104 ? -15.089 -5.344 4.500 1.00 95.88 104 MET A N 1
ATOM 797 C CA . MET A 1 104 ? -13.965 -5.091 5.403 1.00 95.88 104 MET A CA 1
ATOM 798 C C . MET A 1 104 ? -13.183 -3.827 5.012 1.00 95.88 104 MET A C 1
ATOM 800 O O . MET A 1 104 ? -13.029 -3.536 3.827 1.00 95.88 104 MET A O 1
ATOM 804 N N . PRO A 1 105 ? -12.661 -3.061 5.984 1.00 96.75 105 PRO A N 1
ATOM 805 C CA . PRO A 1 105 ? -11.802 -1.922 5.697 1.00 96.75 105 PRO A CA 1
ATOM 806 C C . PRO A 1 105 ? -10.403 -2.379 5.264 1.00 96.75 105 PRO A C 1
ATOM 808 O O . PRO A 1 105 ? -9.779 -3.225 5.913 1.00 96.75 105 PRO A O 1
ATOM 811 N N . VAL A 1 106 ? -9.886 -1.752 4.207 1.00 97.88 106 VAL A N 1
ATOM 812 C CA . VAL A 1 106 ? -8.523 -1.956 3.704 1.00 97.88 106 VAL A CA 1
ATOM 813 C C . VAL A 1 106 ? -7.813 -0.611 3.595 1.00 97.88 106 VAL A C 1
ATOM 815 O O . VAL A 1 106 ? -8.376 0.357 3.083 1.00 97.88 106 VAL A O 1
ATOM 818 N N . LEU A 1 107 ? -6.569 -0.550 4.068 1.00 98.06 107 LEU A N 1
ATOM 819 C CA . LEU A 1 107 ? -5.680 0.597 3.913 1.00 98.06 107 LEU A CA 1
ATOM 820 C C . LEU A 1 107 ? -4.424 0.173 3.147 1.00 98.06 107 LEU A C 1
ATOM 822 O O . LEU A 1 107 ? -3.658 -0.663 3.620 1.00 98.06 107 LEU A O 1
ATOM 826 N N . GLY A 1 108 ? -4.199 0.773 1.981 1.00 98.12 108 GLY A N 1
ATOM 827 C CA . GLY A 1 108 ? -2.964 0.613 1.218 1.00 98.12 108 GLY A CA 1
ATOM 828 C C . GLY A 1 108 ? -2.004 1.772 1.461 1.00 98.12 108 GLY A C 1
ATOM 829 O O . GLY A 1 108 ? -2.406 2.929 1.374 1.00 98.12 108 GLY A O 1
ATOM 830 N N . ILE A 1 109 ? -0.738 1.472 1.756 1.00 98.00 109 ILE A N 1
ATOM 831 C CA . ILE A 1 109 ? 0.311 2.476 1.986 1.00 98.00 109 ILE A CA 1
ATOM 832 C C . ILE A 1 109 ? 1.417 2.291 0.946 1.00 98.00 109 ILE A C 1
ATOM 834 O O . ILE A 1 109 ? 1.968 1.199 0.827 1.00 98.00 109 ILE A O 1
ATOM 838 N N . CYS A 1 110 ? 1.765 3.359 0.216 1.00 96.38 110 CYS A N 1
ATOM 839 C CA . CYS A 1 110 ? 2.764 3.330 -0.862 1.00 96.38 110 CYS A CA 1
ATOM 840 C C . CYS A 1 110 ? 2.426 2.221 -1.883 1.00 96.38 110 CYS A C 1
ATOM 842 O O . CYS A 1 110 ? 1.366 2.280 -2.507 1.00 96.38 110 CYS A O 1
ATOM 844 N N . ARG A 1 111 ? 3.247 1.172 -1.984 1.00 96.81 111 ARG A N 1
ATOM 845 C CA . ARG A 1 111 ? 2.982 -0.039 -2.773 1.00 96.81 111 ARG A CA 1
ATOM 846 C C . ARG A 1 111 ? 1.581 -0.615 -2.541 1.00 96.81 111 ARG A C 1
ATOM 848 O O . ARG A 1 111 ? 0.889 -0.947 -3.495 1.00 96.81 111 ARG A O 1
ATOM 855 N N . GLY A 1 112 ? 1.113 -0.681 -1.295 1.00 98.00 112 GLY A N 1
ATOM 856 C CA . GLY A 1 112 ? -0.226 -1.194 -1.002 1.00 98.00 112 GLY A CA 1
ATOM 857 C C . GLY A 1 112 ? -1.342 -0.394 -1.683 1.00 98.00 112 GLY A C 1
ATOM 858 O O . GLY A 1 112 ? -2.319 -0.971 -2.147 1.00 98.00 112 GLY A O 1
ATOM 859 N N . MET A 1 113 ? -1.194 0.931 -1.793 1.00 98.12 113 MET A N 1
ATOM 860 C CA . MET A 1 113 ? -2.153 1.788 -2.506 1.00 98.12 113 MET A CA 1
ATOM 861 C C . MET A 1 113 ? -2.117 1.530 -4.017 1.00 98.12 113 MET A C 1
ATOM 863 O O . MET A 1 113 ? -3.163 1.493 -4.662 1.00 98.12 113 MET A O 1
ATOM 867 N N . GLN A 1 114 ? -0.922 1.318 -4.568 1.00 98.12 114 GLN A N 1
ATOM 868 C CA . GLN A 1 114 ? -0.723 0.976 -5.975 1.00 98.12 114 GLN A CA 1
ATOM 869 C C . GLN A 1 114 ? -1.401 -0.358 -6.328 1.00 98.12 114 GLN A C 1
ATOM 871 O O . GLN A 1 114 ? -2.118 -0.428 -7.322 1.00 98.12 114 GLN A O 1
ATOM 876 N N . ILE A 1 115 ? -1.266 -1.383 -5.480 1.00 98.19 115 ILE A N 1
ATOM 877 C CA . ILE A 1 115 ? -1.933 -2.682 -5.673 1.00 98.19 115 ILE A CA 1
ATOM 878 C C . ILE A 1 115 ? -3.457 -2.526 -5.674 1.00 98.19 115 ILE A C 1
ATOM 880 O O . ILE A 1 115 ? -4.122 -3.048 -6.567 1.00 98.19 115 ILE A O 1
ATOM 884 N N . LEU A 1 116 ? -4.021 -1.767 -4.725 1.00 98.19 116 LEU A N 1
ATOM 885 C CA . LEU A 1 116 ? -5.467 -1.509 -4.689 1.00 98.19 116 LEU A CA 1
ATOM 886 C C . LEU A 1 116 ? -5.962 -0.808 -5.958 1.00 98.19 116 LEU A C 1
ATOM 888 O O . LEU A 1 116 ? -7.024 -1.157 -6.468 1.00 98.19 116 LEU A O 1
ATOM 892 N N . ASN A 1 117 ? -5.193 0.151 -6.480 1.00 98.12 117 ASN A N 1
ATOM 893 C CA . ASN A 1 117 ? -5.511 0.825 -7.736 1.00 98.12 117 ASN A CA 1
ATOM 894 C C . ASN A 1 117 ? -5.543 -0.161 -8.912 1.00 98.12 117 ASN A C 1
ATOM 896 O O . ASN A 1 117 ? -6.510 -0.169 -9.667 1.00 98.12 117 ASN A O 1
ATOM 900 N N . VAL A 1 118 ? -4.532 -1.023 -9.038 1.00 97.88 118 VAL A N 1
ATOM 901 C CA . VAL A 1 118 ? -4.445 -1.995 -10.141 1.00 97.88 118 VAL A CA 1
ATOM 902 C C . VAL A 1 118 ? -5.545 -3.048 -10.057 1.00 97.88 118 VAL A C 1
ATOM 904 O O . VAL A 1 118 ? -6.199 -3.329 -11.057 1.00 97.88 118 VAL A O 1
ATOM 907 N N . VAL A 1 119 ? -5.826 -3.581 -8.865 1.00 96.94 119 VAL A N 1
ATOM 908 C CA . VAL A 1 119 ? -6.954 -4.506 -8.660 1.00 96.94 119 VAL A CA 1
ATOM 909 C C . VAL A 1 119 ? -8.296 -3.835 -8.968 1.00 96.94 119 VAL A C 1
ATOM 911 O O . VAL A 1 119 ? -9.192 -4.477 -9.508 1.00 96.94 119 VAL A O 1
ATOM 914 N N . GLY A 1 120 ? -8.418 -2.533 -8.700 1.00 96.25 120 GLY A N 1
ATOM 915 C CA . GLY A 1 120 ? -9.563 -1.717 -9.106 1.00 96.25 120 GLY A CA 1
ATOM 916 C C . GLY A 1 120 ? -9.644 -1.414 -10.610 1.00 96.25 120 GLY A C 1
ATOM 917 O O . GLY A 1 120 ? -10.566 -0.716 -11.027 1.00 96.25 120 GLY A O 1
ATOM 918 N N . GLY A 1 121 ? -8.707 -1.911 -11.425 1.00 96.50 121 GLY A N 1
ATOM 919 C CA . GLY A 1 121 ? -8.652 -1.698 -12.875 1.00 96.50 121 GLY A CA 1
ATOM 920 C C . GLY A 1 121 ? -7.895 -0.440 -13.312 1.00 96.50 121 GLY A C 1
ATOM 921 O O . GLY A 1 121 ? -7.996 -0.039 -14.471 1.00 96.50 121 GLY A O 1
ATOM 922 N N . GLY A 1 122 ? -7.168 0.207 -12.401 1.00 97.50 122 GLY A N 1
ATOM 923 C CA . GLY A 1 122 ? -6.318 1.357 -12.694 1.00 97.50 122 GLY A CA 1
ATOM 924 C C . GLY A 1 122 ? -4.950 0.978 -13.269 1.00 97.50 122 GLY A C 1
ATOM 925 O O . GLY A 1 122 ? -4.547 -0.183 -13.289 1.00 97.50 122 GLY A O 1
ATOM 926 N N . THR A 1 123 ? -4.208 1.995 -13.704 1.00 96.69 123 THR A N 1
ATOM 927 C CA . THR A 1 123 ? -2.828 1.877 -14.202 1.00 96.69 123 THR A CA 1
ATOM 928 C C . THR A 1 123 ? -1.851 2.635 -13.303 1.00 96.69 123 THR A C 1
ATOM 930 O O . THR A 1 123 ? -2.260 3.394 -12.419 1.00 96.69 123 THR A O 1
ATOM 933 N N . ILE A 1 124 ? -0.552 2.413 -13.503 1.00 95.94 124 ILE A N 1
ATOM 934 C CA . ILE A 1 124 ? 0.544 3.070 -12.781 1.00 95.94 124 ILE A CA 1
ATOM 935 C C . ILE A 1 124 ? 1.571 3.545 -13.809 1.00 95.94 124 ILE A C 1
ATOM 937 O O . ILE A 1 124 ? 1.748 2.895 -14.835 1.00 95.94 124 ILE A O 1
ATOM 941 N N . TYR A 1 125 ? 2.242 4.657 -13.513 1.00 95.31 125 TYR A N 1
ATOM 942 C CA . TYR A 1 125 ? 3.460 5.089 -14.200 1.00 95.31 125 TYR A CA 1
ATOM 943 C C . TYR A 1 125 ? 4.662 4.304 -13.645 1.00 95.31 125 TYR A C 1
ATOM 945 O O . TYR A 1 125 ? 4.985 4.514 -12.470 1.00 95.31 125 TYR A O 1
ATOM 953 N N . PRO A 1 126 ? 5.311 3.398 -14.412 1.00 93.50 126 PRO A N 1
ATOM 954 C CA . PRO A 1 126 ? 6.521 2.711 -13.965 1.00 93.50 126 PRO A CA 1
ATOM 955 C C . PRO A 1 126 ? 7.628 3.651 -13.482 1.00 93.50 126 PRO A C 1
ATOM 957 O O . PRO A 1 126 ? 8.401 3.274 -12.602 1.00 93.50 126 PRO A O 1
ATOM 960 N N . HIS A 1 127 ? 7.737 4.850 -14.067 1.00 94.19 127 HIS A N 1
ATOM 961 C CA . HIS A 1 127 ? 8.720 5.841 -13.649 1.00 94.19 127 HIS A CA 1
ATOM 962 C C . HIS A 1 127 ? 8.255 7.262 -13.971 1.00 94.19 127 HIS A C 1
ATOM 964 O O . HIS A 1 127 ? 8.331 7.740 -15.102 1.00 94.19 127 HIS A O 1
ATOM 970 N N . THR A 1 128 ? 7.816 7.979 -12.937 1.00 93.94 128 THR A N 1
ATOM 971 C CA . THR A 1 128 ? 7.222 9.313 -13.086 1.00 93.94 128 THR A CA 1
ATOM 972 C C . THR A 1 128 ? 8.155 10.321 -13.756 1.00 93.94 128 THR A C 1
ATOM 974 O O . THR A 1 128 ? 7.674 11.118 -14.555 1.00 93.94 128 THR A O 1
ATOM 977 N N . LEU A 1 129 ? 9.466 10.283 -13.486 1.00 94.31 129 LEU A N 1
ATOM 978 C CA . LEU A 1 129 ? 10.434 11.223 -14.070 1.00 94.31 129 LEU A CA 1
ATOM 979 C C . LEU A 1 129 ? 10.609 11.060 -15.588 1.00 94.31 129 LEU A C 1
ATOM 981 O O . LEU A 1 129 ? 10.909 12.045 -16.261 1.00 94.31 129 LEU A O 1
ATOM 985 N N . ASP A 1 130 ? 10.408 9.854 -16.124 1.00 94.06 130 ASP A N 1
ATOM 986 C CA . ASP A 1 130 ? 10.508 9.603 -17.569 1.00 94.06 130 ASP A CA 1
ATOM 987 C C . ASP A 1 130 ? 9.176 9.863 -18.291 1.00 94.06 130 ASP A C 1
ATOM 989 O O . ASP A 1 130 ? 9.156 10.150 -19.489 1.00 94.06 130 ASP A O 1
ATOM 993 N N . GLU A 1 131 ? 8.056 9.774 -17.570 1.00 92.25 131 GLU A N 1
ATOM 994 C CA . GLU A 1 131 ? 6.712 9.760 -18.157 1.00 92.25 131 GLU A CA 1
ATOM 995 C C . GLU A 1 131 ? 5.927 11.062 -17.948 1.00 92.25 131 GLU A C 1
ATOM 997 O O . GLU A 1 131 ? 5.011 11.363 -18.718 1.00 92.25 131 GLU A O 1
ATOM 1002 N N . LEU A 1 132 ? 6.272 11.856 -16.931 1.00 93.25 132 LEU A N 1
ATOM 1003 C CA . LEU A 1 132 ? 5.557 13.074 -16.557 1.00 93.25 132 LEU A CA 1
ATOM 1004 C C . LEU A 1 132 ? 6.444 14.314 -16.667 1.00 93.25 132 LEU A C 1
ATOM 1006 O O . LEU A 1 132 ? 7.612 14.332 -16.291 1.00 93.25 132 LEU A O 1
ATOM 1010 N N . GLN A 1 133 ? 5.848 15.410 -17.133 1.00 93.19 133 GLN A N 1
ATOM 1011 C CA . GLN A 1 133 ? 6.510 16.712 -17.170 1.00 93.19 133 GLN A CA 1
ATOM 1012 C C . GLN A 1 133 ? 6.322 17.461 -15.849 1.00 93.19 133 GLN A C 1
ATOM 1014 O O . GLN A 1 133 ? 5.228 17.469 -15.287 1.00 93.19 133 GLN A O 1
ATOM 1019 N N . ASN A 1 134 ? 7.366 18.168 -15.405 1.00 90.75 134 ASN A N 1
ATOM 1020 C CA . ASN A 1 134 ? 7.356 19.004 -14.195 1.00 90.75 134 ASN A CA 1
ATOM 1021 C C . ASN A 1 134 ? 6.982 18.245 -12.908 1.00 90.75 134 ASN A C 1
ATOM 1023 O O . ASN A 1 134 ? 6.390 18.823 -11.996 1.00 90.75 134 ASN A O 1
ATOM 1027 N N . VAL A 1 135 ? 7.318 16.957 -12.835 1.00 92.81 135 VAL A N 1
ATOM 1028 C CA . VAL A 1 135 ? 7.145 16.155 -11.624 1.00 92.81 135 VAL A CA 1
ATOM 1029 C C . VAL A 1 135 ? 8.368 16.302 -10.718 1.00 92.81 135 VAL A C 1
ATOM 1031 O O . VAL A 1 135 ? 9.492 16.478 -11.191 1.00 92.81 135 VAL A O 1
ATOM 1034 N N . ILE A 1 136 ? 8.148 16.262 -9.407 1.00 93.19 136 ILE A N 1
ATOM 1035 C CA . ILE A 1 136 ? 9.239 16.154 -8.438 1.00 93.19 136 ILE A CA 1
ATOM 1036 C C . ILE A 1 136 ? 9.758 14.715 -8.403 1.00 93.19 136 ILE A C 1
ATOM 1038 O O . ILE A 1 136 ? 9.010 13.773 -8.666 1.00 93.19 136 ILE A O 1
ATOM 1042 N N . ASP A 1 137 ? 11.022 14.539 -8.032 1.00 93.44 137 ASP A N 1
ATOM 1043 C CA . ASP A 1 137 ? 11.541 13.209 -7.734 1.00 93.44 137 ASP A CA 1
ATOM 1044 C C . ASP A 1 137 ? 10.945 12.717 -6.406 1.00 93.44 137 ASP A C 1
ATOM 1046 O O . ASP A 1 137 ? 11.261 13.218 -5.327 1.00 93.44 137 ASP A O 1
ATOM 1050 N N . HIS A 1 138 ? 10.041 11.742 -6.492 1.00 92.56 138 HIS A N 1
ATOM 1051 C CA . HIS A 1 138 ? 9.384 11.137 -5.335 1.00 92.56 138 HIS A CA 1
ATOM 1052 C C . HIS A 1 138 ? 10.265 10.108 -4.603 1.00 92.56 138 HIS A C 1
ATOM 1054 O O . HIS A 1 138 ? 9.844 9.572 -3.568 1.00 92.56 138 HIS A O 1
ATOM 1060 N N . ARG A 1 139 ? 11.490 9.882 -5.097 1.00 91.12 139 ARG A N 1
ATOM 1061 C CA . ARG A 1 139 ? 12.534 9.022 -4.533 1.00 91.12 139 ARG A CA 1
ATOM 1062 C C . ARG A 1 139 ? 13.885 9.763 -4.468 1.00 91.12 139 ARG A C 1
ATOM 1064 O O . ARG A 1 139 ? 14.938 9.152 -4.629 1.00 91.12 139 ARG A O 1
ATOM 1071 N N . ASP A 1 140 ? 13.860 11.053 -4.121 1.00 90.50 140 ASP A N 1
ATOM 1072 C CA . ASP A 1 140 ? 15.022 11.967 -4.059 1.00 90.50 140 ASP A CA 1
ATOM 1073 C C . ASP A 1 140 ? 16.114 11.615 -3.016 1.00 90.50 140 ASP A C 1
ATOM 1075 O O . ASP A 1 140 ? 17.105 12.333 -2.862 1.00 90.50 140 ASP A O 1
ATOM 1079 N N . GLY A 1 141 ? 15.947 10.517 -2.273 1.00 92.00 141 GLY A N 1
ATOM 1080 C CA . GLY A 1 141 ? 16.867 10.069 -1.227 1.00 92.00 141 GLY A CA 1
ATOM 1081 C C . GLY A 1 141 ? 16.650 10.729 0.137 1.00 92.00 141 GLY A C 1
ATOM 1082 O O . GLY A 1 141 ? 17.384 10.422 1.081 1.00 92.00 141 GLY A O 1
ATOM 1083 N N . THR A 1 142 ? 15.639 11.589 0.281 1.00 93.62 142 THR A N 1
ATOM 1084 C CA . THR A 1 142 ? 15.256 12.164 1.570 1.00 93.62 142 THR A CA 1
ATOM 1085 C C . THR A 1 142 ? 14.872 11.050 2.559 1.00 93.62 142 THR A C 1
ATOM 1087 O O . THR A 1 142 ? 14.100 10.149 2.218 1.00 93.62 142 THR A O 1
ATOM 1090 N N . PRO A 1 143 ? 15.384 11.074 3.806 1.00 92.25 143 PRO A N 1
ATOM 1091 C CA . PRO A 1 143 ? 15.024 10.082 4.815 1.00 92.25 143 PRO A CA 1
ATOM 1092 C C . PRO A 1 143 ? 13.513 10.014 5.086 1.00 92.25 143 PRO A C 1
ATOM 1094 O O . PRO A 1 143 ? 12.840 11.040 5.157 1.00 92.25 143 PRO A O 1
ATOM 1097 N N . LEU A 1 144 ? 12.988 8.804 5.321 1.00 88.81 144 LEU A N 1
ATOM 1098 C CA . LEU A 1 144 ? 11.551 8.549 5.523 1.00 88.81 144 LEU A CA 1
ATOM 1099 C C . LEU A 1 144 ? 10.917 9.325 6.692 1.00 88.81 144 LEU A C 1
ATOM 1101 O O . LEU A 1 144 ? 9.698 9.494 6.715 1.00 88.81 144 LEU A O 1
ATOM 1105 N N . ASP A 1 145 ? 11.702 9.781 7.671 1.00 90.62 145 ASP A N 1
ATOM 1106 C CA . ASP A 1 145 ? 11.226 10.591 8.800 1.00 90.62 145 ASP A CA 1
ATOM 1107 C C . ASP A 1 145 ? 11.105 12.091 8.465 1.00 90.62 145 ASP A C 1
ATOM 1109 O O . ASP A 1 145 ? 10.711 12.885 9.323 1.00 90.62 145 ASP A O 1
ATOM 1113 N N . LYS A 1 146 ? 11.446 12.500 7.236 1.00 95.12 146 LYS A N 1
ATOM 1114 C CA . LYS A 1 146 ? 11.385 13.886 6.763 1.00 95.12 146 LYS A CA 1
ATOM 1115 C C . LYS A 1 146 ? 10.310 14.061 5.699 1.00 95.12 146 LYS A C 1
ATOM 1117 O O . LYS A 1 146 ? 10.075 13.200 4.859 1.00 95.12 146 LYS A O 1
ATOM 1122 N N . THR A 1 147 ? 9.663 15.223 5.723 1.00 95.88 147 THR A N 1
ATOM 1123 C CA . THR A 1 147 ? 8.664 15.590 4.714 1.00 95.88 147 THR A CA 1
ATOM 1124 C C . THR A 1 147 ? 9.321 16.168 3.464 1.00 95.88 147 THR A C 1
ATOM 1126 O O . THR A 1 147 ? 10.126 17.093 3.592 1.00 95.88 147 THR A O 1
ATOM 1129 N N . VAL A 1 148 ? 8.888 15.730 2.286 1.00 95.88 148 VAL A N 1
ATOM 1130 C CA . VAL A 1 148 ? 9.401 16.142 0.972 1.00 95.88 148 VAL A CA 1
ATOM 1131 C C . VAL A 1 148 ? 8.507 17.225 0.368 1.00 95.88 148 VAL A C 1
ATOM 1133 O O . VAL A 1 148 ? 8.947 18.358 0.164 1.00 95.88 148 VAL A O 1
ATOM 1136 N N . HIS A 1 149 ? 7.218 16.936 0.192 1.00 95.75 149 HIS A N 1
ATOM 1137 C CA . HIS A 1 149 ? 6.281 17.818 -0.502 1.00 95.75 149 HIS A CA 1
ATOM 1138 C C . HIS A 1 149 ? 4.970 18.004 0.268 1.00 95.75 149 HIS A C 1
ATOM 1140 O O . HIS A 1 149 ? 4.738 17.399 1.316 1.00 95.75 149 HIS A O 1
ATOM 1146 N N . GLU A 1 150 ? 4.131 18.903 -0.236 1.00 96.94 150 GLU A N 1
ATOM 1147 C CA . GLU A 1 150 ? 2.773 19.113 0.256 1.00 96.94 150 GLU A CA 1
ATOM 1148 C C . GLU A 1 150 ? 1.780 18.272 -0.558 1.00 96.94 150 GLU A C 1
ATOM 1150 O O . GLU A 1 150 ? 1.986 18.036 -1.750 1.00 96.94 150 GLU A O 1
ATOM 1155 N N . VAL A 1 151 ? 0.710 17.818 0.089 1.00 96.56 151 VAL A N 1
ATOM 1156 C CA . VAL A 1 151 ? -0.483 17.258 -0.553 1.00 96.56 151 VAL A CA 1
ATOM 1157 C C . VAL A 1 151 ? -1.702 18.078 -0.157 1.00 96.56 151 VAL A C 1
ATOM 1159 O O . VAL A 1 151 ? -1.810 18.551 0.977 1.00 96.56 151 VAL A O 1
ATOM 1162 N N . GLN A 1 152 ? -2.622 18.235 -1.101 1.00 97.31 152 GLN A N 1
ATOM 1163 C CA . GLN A 1 152 ? -3.907 18.892 -0.892 1.00 97.31 152 GLN A CA 1
ATOM 1164 C C . GLN A 1 152 ? -4.977 17.824 -0.682 1.00 97.31 152 GLN A C 1
ATOM 1166 O O . GLN A 1 152 ? -4.991 16.805 -1.374 1.00 97.31 152 GLN A O 1
ATOM 1171 N N . LEU A 1 153 ? -5.863 18.042 0.285 1.00 97.19 153 LEU A N 1
ATOM 1172 C CA . LEU A 1 153 ? -6.979 17.142 0.533 1.00 97.19 153 LEU A CA 1
ATOM 1173 C C . LEU A 1 153 ? -8.175 17.536 -0.328 1.00 97.19 153 LEU A C 1
ATOM 1175 O O . LEU A 1 153 ? -8.711 18.636 -0.200 1.00 97.19 153 LEU A O 1
ATOM 1179 N N . GLU A 1 154 ? -8.628 16.598 -1.153 1.00 97.12 154 GLU A N 1
ATOM 1180 C CA . GLU A 1 154 ? -9.851 16.755 -1.933 1.00 97.12 154 GLU A CA 1
ATOM 1181 C C . GLU A 1 154 ? -11.077 16.713 -1.012 1.00 97.12 154 GLU A C 1
ATOM 1183 O O . GLU A 1 154 ? -11.194 15.824 -0.156 1.00 97.12 154 GLU A O 1
ATOM 1188 N N . ARG A 1 155 ? -11.997 17.672 -1.176 1.00 95.75 155 ARG A N 1
ATOM 1189 C CA . ARG A 1 155 ? -13.214 17.756 -0.355 1.00 95.75 155 ARG A CA 1
ATOM 1190 C C . ARG A 1 155 ? -14.099 16.529 -0.555 1.00 95.75 155 ARG A C 1
ATOM 1192 O O . ARG A 1 155 ? -13.986 15.801 -1.531 1.00 95.75 155 ARG A O 1
ATOM 1199 N N . ASP A 1 156 ? -14.963 16.272 0.423 1.00 94.94 156 ASP A N 1
ATOM 1200 C CA . ASP A 1 156 ? -15.941 15.173 0.396 1.00 94.94 156 ASP A CA 1
ATOM 1201 C C . ASP A 1 156 ? -15.346 13.747 0.312 1.00 94.94 156 ASP A C 1
ATOM 1203 O O . ASP A 1 156 ? -16.084 12.755 0.262 1.00 94.94 156 ASP A O 1
ATOM 1207 N N . THR A 1 157 ? -14.020 13.613 0.412 1.00 96.75 157 THR A N 1
ATOM 1208 C CA . THR A 1 157 ? -13.312 12.332 0.544 1.00 96.75 157 THR A CA 1
ATOM 1209 C C . THR A 1 157 ? -13.265 11.840 1.992 1.00 96.75 157 THR A C 1
ATOM 1211 O O . THR A 1 157 ? -13.467 12.598 2.945 1.00 96.75 157 THR A O 1
ATOM 1214 N N . GLN A 1 158 ? -12.957 10.552 2.190 1.00 95.25 158 GLN A N 1
ATOM 1215 C CA . GLN A 1 158 ? -12.756 10.011 3.540 1.00 95.25 158 GLN A CA 1
ATOM 1216 C C . GLN A 1 158 ? -11.593 10.694 4.264 1.00 95.25 158 GLN A C 1
ATOM 1218 O O . GLN A 1 158 ? -11.712 11.014 5.444 1.00 95.25 158 GLN A O 1
ATOM 1223 N N . LEU A 1 159 ? -10.497 10.979 3.556 1.00 95.44 159 LEU A N 1
ATOM 1224 C CA . LEU A 1 159 ? -9.342 11.649 4.145 1.00 95.44 159 LEU A CA 1
ATOM 1225 C C . LEU A 1 159 ? -9.687 13.079 4.593 1.00 95.44 159 LEU A C 1
ATOM 1227 O O . LEU A 1 159 ? -9.315 13.478 5.695 1.00 95.44 159 LEU A O 1
ATOM 1231 N N . TRP A 1 160 ? -10.488 13.815 3.810 1.00 96.69 160 TRP A N 1
ATOM 1232 C CA . TRP A 1 160 ? -11.015 15.119 4.225 1.00 96.69 160 TRP A CA 1
ATOM 1233 C C . TRP A 1 160 ? -11.885 15.030 5.481 1.00 96.69 160 TRP A C 1
ATOM 1235 O O . TRP A 1 160 ? -11.732 15.840 6.390 1.00 96.69 160 TRP A O 1
ATOM 1245 N N . ARG A 1 161 ? -12.775 14.035 5.588 1.00 96.69 161 ARG A N 1
ATOM 1246 C CA . ARG A 1 161 ? -13.606 13.862 6.797 1.00 96.69 161 ARG A CA 1
ATOM 1247 C C . ARG A 1 161 ? -12.771 13.610 8.054 1.00 96.69 161 ARG A C 1
ATOM 1249 O O . ARG A 1 161 ? -13.178 14.024 9.135 1.00 96.69 161 ARG A O 1
ATOM 1256 N N . LEU A 1 162 ? -11.629 12.939 7.914 1.00 94.50 162 LEU A N 1
ATOM 1257 C CA . LEU A 1 162 ? -10.746 12.594 9.030 1.00 94.50 162 LEU A CA 1
ATOM 1258 C C . LEU A 1 162 ? -9.796 13.736 9.426 1.00 94.50 162 LEU A C 1
ATOM 1260 O O . LEU A 1 162 ? -9.512 13.898 10.613 1.00 94.50 162 LEU A O 1
ATOM 1264 N N . CYS A 1 163 ? -9.299 14.509 8.455 1.00 94.81 163 CYS A N 1
ATOM 1265 C CA . CYS A 1 163 ? -8.184 15.448 8.658 1.00 94.81 163 CYS A CA 1
ATOM 1266 C C . CYS A 1 163 ? -8.466 16.895 8.207 1.00 94.81 163 CYS A C 1
ATOM 1268 O O . CYS A 1 163 ? -7.703 17.808 8.520 1.00 94.81 163 CYS A O 1
ATOM 1270 N N . GLY A 1 164 ? -9.549 17.128 7.467 1.00 91.06 164 GLY A N 1
ATOM 1271 C CA . GLY A 1 164 ? -9.862 18.422 6.851 1.00 91.06 164 GLY A CA 1
ATOM 1272 C C . GLY A 1 164 ? -10.263 19.513 7.846 1.00 91.06 164 GLY A C 1
ATOM 1273 O O . GLY A 1 164 ? -10.195 20.695 7.520 1.00 91.06 164 GLY A O 1
ATOM 1274 N N . ALA A 1 165 ? -10.650 19.144 9.073 1.00 90.94 165 ALA A N 1
ATOM 1275 C CA . ALA A 1 165 ? -10.926 20.108 10.139 1.00 90.94 165 ALA A CA 1
ATOM 1276 C C . ALA A 1 165 ? -9.647 20.793 10.652 1.00 90.94 165 ALA A C 1
ATOM 1278 O O . ALA A 1 165 ? -9.712 21.901 11.181 1.00 90.94 165 ALA A O 1
ATOM 1279 N N . GLN A 1 166 ? -8.496 20.130 10.515 1.00 92.62 166 GLN A N 1
ATOM 1280 C CA . GLN A 1 166 ? -7.201 20.635 10.957 1.00 92.62 166 GLN A CA 1
ATOM 1281 C C . GLN A 1 166 ? -6.532 21.493 9.878 1.00 92.62 166 GLN A C 1
ATOM 1283 O O . GLN A 1 166 ? -5.992 22.551 10.189 1.00 92.62 166 GLN A O 1
ATOM 1288 N N . SER A 1 167 ? -6.546 21.037 8.625 1.00 94.62 167 SER A N 1
ATOM 1289 C CA . SER A 1 167 ? -5.976 21.752 7.481 1.00 94.62 167 SER A CA 1
ATOM 1290 C C . SER A 1 167 ? -6.502 21.164 6.171 1.00 94.62 167 SER A C 1
ATOM 1292 O O . SER A 1 167 ? -6.824 19.978 6.106 1.00 94.62 167 SER A O 1
ATOM 1294 N N . SER A 1 168 ? -6.544 21.970 5.108 1.00 94.62 168 SER A N 1
ATOM 1295 C CA . SER A 1 168 ? -6.787 21.480 3.745 1.00 94.62 168 SER A CA 1
ATOM 1296 C C . SER A 1 168 ? -5.531 20.927 3.067 1.00 94.62 168 SER A C 1
ATOM 1298 O O . SER A 1 168 ? -5.646 20.294 2.022 1.00 94.62 168 SER A O 1
ATOM 1300 N N . SER A 1 169 ? -4.346 21.146 3.647 1.00 96.31 169 SER A N 1
ATOM 1301 C CA . SER A 1 169 ? -3.065 20.672 3.121 1.00 96.31 169 SER A CA 1
ATOM 1302 C C . SER A 1 169 ? -2.130 20.155 4.214 1.00 96.31 169 SER A C 1
ATOM 1304 O O . SER A 1 169 ? -2.173 20.610 5.363 1.00 96.31 169 SER A O 1
ATOM 1306 N N . PHE A 1 170 ? -1.281 19.190 3.856 1.00 96.88 170 PHE A N 1
ATOM 1307 C CA . PHE A 1 170 ? -0.318 18.570 4.765 1.00 96.88 170 PHE A CA 1
ATOM 1308 C C . PHE A 1 170 ? 1.016 18.330 4.068 1.00 96.88 170 PHE A C 1
ATOM 1310 O O . PHE A 1 170 ? 1.059 17.930 2.906 1.00 96.88 170 PHE A O 1
ATOM 1317 N N . ARG A 1 171 ? 2.118 18.510 4.800 1.00 96.75 171 ARG A N 1
ATOM 1318 C CA . ARG A 1 171 ? 3.430 18.037 4.353 1.00 96.75 171 ARG A CA 1
ATOM 1319 C C . ARG A 1 171 ? 3.577 16.544 4.637 1.00 96.75 171 ARG A C 1
ATOM 1321 O O . ARG A 1 171 ? 3.288 16.105 5.748 1.00 96.75 171 ARG A O 1
ATOM 1328 N N . VAL A 1 17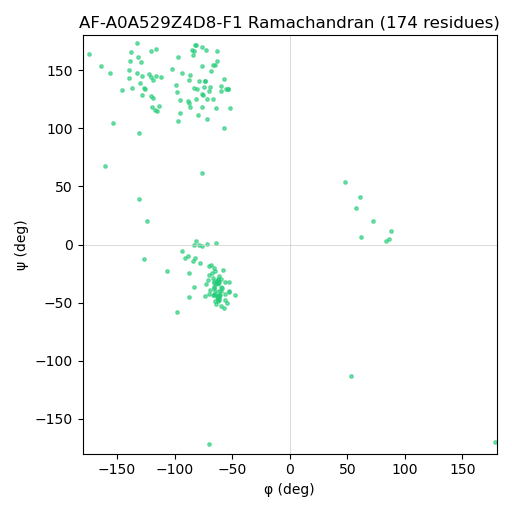2 ? 4.069 15.792 3.658 1.00 96.56 172 VAL A N 1
ATOM 1329 C CA . VAL A 1 172 ? 4.245 14.332 3.726 1.00 96.56 172 VAL A CA 1
ATOM 1330 C C . VAL A 1 172 ? 5.657 13.933 3.315 1.00 96.56 172 VAL A C 1
ATOM 1332 O O . VAL A 1 172 ? 6.360 14.694 2.649 1.00 96.56 172 VAL A O 1
ATOM 1335 N N . ASN A 1 173 ? 6.103 12.760 3.757 1.00 96.12 173 ASN A N 1
ATOM 1336 C CA . ASN A 1 173 ? 7.297 12.123 3.203 1.00 96.12 173 ASN A CA 1
ATOM 1337 C C . ASN A 1 173 ? 7.001 11.564 1.799 1.00 96.12 173 ASN A C 1
ATOM 1339 O O . ASN A 1 173 ? 5.845 11.491 1.389 1.00 96.12 173 ASN A O 1
ATOM 1343 N N . SER A 1 174 ? 8.048 11.186 1.066 1.00 95.44 174 SER A N 1
ATOM 1344 C CA . SER A 1 174 ? 7.918 10.529 -0.235 1.00 95.44 174 SER A CA 1
ATOM 1345 C C . SER A 1 174 ? 9.048 9.527 -0.423 1.00 95.44 174 SER A C 1
ATOM 1347 O O . SER A 1 174 ? 10.199 9.832 -0.120 1.00 95.44 174 SER A O 1
ATOM 1349 N N . TYR A 1 175 ? 8.696 8.321 -0.865 1.00 92.81 175 TYR A N 1
ATOM 1350 C CA . TYR A 1 175 ? 9.644 7.255 -1.183 1.00 92.81 175 TYR A CA 1
ATOM 1351 C C . TYR A 1 175 ? 8.960 6.232 -2.096 1.00 92.81 175 TYR A C 1
ATOM 1353 O O . TYR A 1 175 ? 8.619 5.127 -1.663 1.00 92.81 175 TYR A O 1
ATOM 1361 N N . HIS A 1 176 ? 8.656 6.646 -3.324 1.00 90.56 176 HIS A N 1
ATOM 1362 C CA . HIS A 1 176 ? 7.980 5.804 -4.308 1.00 90.56 176 HIS A CA 1
ATOM 1363 C C . HIS A 1 176 ? 8.422 6.153 -5.723 1.00 90.56 176 HIS A C 1
ATOM 1365 O O . HIS A 1 176 ? 8.333 7.338 -6.108 1.00 90.56 176 HIS A O 1
#

Secondary structure (DSSP, 8-state):
----PPPEEEEEPEEETTTTEEE--HHHHHHHHHTT-EEEEEPP--HHHHHHHHTT-SEEEEPP-S---GGGGTPPP-TT-----HHHHHHHHHHHHHHHTSS--EEE-THHHHHHHHHTT----S-HHHH-TT---TTS---TTS--EEEEPPTTSHHHHHHTTT-SEEEE----

Mean predicted aligned error: 3.86 Å

Foldseek 3Di:
DPDPAAFEEEEEWDADPVVRDTDDDVVVCVVCVVVVHHYDYDYQDDLVCLLVVCVVGQAYEAEDDAAEDQVLQPDDDDPLRDDYDPSSVNRLLSNLLSVVVDPHYYHYDHVGVVSNQSSVVHHDDSACVVPDPPDDDLQPVPDQVDFDDKDFADPPDPVCVVCVVPHRMDTHHGHD

Sequence (176 aa):
MAKHMRPVIGIVSNFDVEKDGYFCLVHYVSAIEKAGALPIILPYVKEDDVSALLDLVSGLVLTGGGDFPTELYGAPPHPAVQRMIPERDDFEFALARSAFDRPMPVLGICRGMQILNVVGGGTIYPHTLDELQNVIDHRDGTPLDKTVHEVQLERDTQLWRLCGAQSSSFRVNSYH

pLDDT: mean 94.42, std 7.34, range [41.66, 98.75]

Radius of gyration: 17.27 Å; Cα contacts (8 Å, |Δi|>4): 269; chains: 1; bounding box: 40×43×50 Å

Nearest PDB structures (foldseek):
  3fij-assembly1_G  TM=9.285E-01  e=5.936E-13  Listeria innocua
  3fij-assembly1_B  TM=9.154E-01  e=6.760E-13  Listeria innocua
  3fij-assembly1_H  TM=9.256E-01  e=1.037E-11  Listeria innocua
  7d50-assembly1_A  TM=8.808E-01  e=1.106E-11  Pseudomonas aeruginosa PAO1
  8tl0-assembly1_D  TM=4.138E-01  e=3.861E-02  Haliangium ochraceum